Protein AF-A0A914SAU5-F1 (afdb_monomer_lite)

Foldseek 3Di:
DDDDDPDPVVVVVVVVPPCPDDPADQVLCVDPLNVVLDLDNVQGAGPVFAQFQDDDPPDPSNRDHRDGDDQFFPDKAFDDWDDDPFKIKTWIWTDTPPDPDIDIDIDIGGRPADPDDGDPDCVSVVVSLVVVVVPQDVVDDDDDDADSHCAAVVLVSVQVNVQVVCCVPVVDHDSPVSQVVVCVVPPCRNPDDDPPDDDDDDDDDDDDD

InterPro domains:
  IPR000242 Tyrosine-specific protein phosphatase, PTPase domain [PF00102] (34-75)
  IPR000242 Tyrosine-specific protein phosphatase, PTPase domain [PF00102] (77-192)
  IPR000242 Tyrosine-specific protein phosphatase, PTPase domain [PR00700] (63-70)
  IPR000242 Tyrosine-specific protein phosphatase, PTPase domain [PR00700] (173-188)
  IPR000242 Tyrosine-specific protein phosphatase, PTPase domain [PS50055] (11-191)
  IPR000242 Tyrosine-specific protein phosphatase, PTPase domain [SM00194] (10-197)
  IPR000387 Tyrosine-specific protein phosphatases domain [PS50056] (126-191)
  IPR003595 Protein-tyrosine phosphatase, catalytic [SM00404] (104-205)
  IPR029021 Protein-tyrosine phosphatase-like [G3DSA:3.90.190.10] (1-74)
  IPR029021 Protein-tyrosine phosphatase-like [G3DSA:3.90.190.10] (75-198)
  IPR029021 Protein-tyrosine phosphatase-like [SSF52799] (5-193)
  IPR050348 Protein-Tyrosine Phosphatase [PTHR19134] (75-191)

Structure (mmCIF, N/CA/C/O backbone):
data_AF-A0A914SAU5-F1
#
_entry.id   AF-A0A914SAU5-F1
#
loop_
_atom_site.group_PDB
_atom_site.id
_atom_site.type_symbol
_atom_site.label_atom_id
_atom_site.label_alt_id
_atom_site.label_comp_id
_atom_site.label_asym_id
_atom_site.label_entity_id
_atom_site.label_seq_id
_atom_site.pdbx_PDB_ins_code
_atom_site.Cartn_x
_atom_site.Cartn_y
_atom_site.Cartn_z
_atom_site.occupancy
_atom_site.B_iso_or_equiv
_atom_site.auth_seq_id
_atom_site.auth_comp_id
_atom_site.auth_asym_id
_atom_site.auth_atom_id
_atom_site.pdbx_PDB_model_num
ATOM 1 N N . MET A 1 1 ? -12.777 20.997 5.038 1.00 32.19 1 MET A N 1
ATOM 2 C CA . MET A 1 1 ? -11.757 21.770 4.304 1.00 32.19 1 MET A CA 1
ATOM 3 C C . MET A 1 1 ? -11.478 20.995 3.026 1.00 32.19 1 MET A C 1
ATOM 5 O O . MET A 1 1 ? -11.010 19.869 3.119 1.00 32.19 1 MET A O 1
ATOM 9 N N . GLU A 1 2 ? -11.917 21.489 1.868 1.00 30.22 2 GLU A N 1
ATOM 10 C CA . GLU A 1 2 ? -11.616 20.844 0.581 1.00 30.22 2 GLU A CA 1
ATOM 11 C C . GLU A 1 2 ? -10.191 21.218 0.173 1.00 30.22 2 GLU A C 1
ATOM 13 O O . GLU A 1 2 ? -9.915 22.390 -0.076 1.00 30.22 2 GLU A O 1
ATOM 18 N N . VAL A 1 3 ? -9.295 20.236 0.095 1.00 37.09 3 VAL A N 1
ATOM 19 C CA . VAL A 1 3 ? -7.968 20.441 -0.495 1.00 37.09 3 VAL A CA 1
ATOM 20 C C . VAL A 1 3 ? -8.139 20.452 -2.012 1.00 37.09 3 VAL A C 1
ATOM 22 O O . VAL A 1 3 ? -8.330 19.409 -2.637 1.00 37.09 3 VAL A O 1
ATOM 25 N N . LYS A 1 4 ? -8.110 21.643 -2.613 1.00 41.53 4 LYS A N 1
ATOM 26 C CA . LYS A 1 4 ? -8.016 21.825 -4.067 1.00 41.53 4 LYS A CA 1
ATOM 27 C C . LYS A 1 4 ? -6.557 22.105 -4.423 1.00 41.53 4 LYS A C 1
ATOM 29 O O . LYS A 1 4 ? -6.173 23.262 -4.523 1.00 41.53 4 LYS A O 1
ATOM 34 N N . CYS A 1 5 ? -5.748 21.063 -4.626 1.00 42.94 5 CYS A N 1
ATOM 35 C CA . CYS A 1 5 ? -4.422 21.252 -5.224 1.00 42.94 5 CYS A CA 1
ATOM 36 C C . CYS A 1 5 ? -4.571 21.441 -6.737 1.00 42.94 5 CYS A C 1
ATOM 38 O O . CYS A 1 5 ? -4.812 20.490 -7.481 1.00 42.94 5 CYS A O 1
ATOM 40 N N . SER A 1 6 ? -4.440 22.688 -7.185 1.00 48.00 6 SER A N 1
ATOM 41 C CA . SER A 1 6 ? -4.435 23.086 -8.597 1.00 48.00 6 SER A CA 1
ATOM 42 C C . SER A 1 6 ? -3.184 22.625 -9.349 1.00 48.00 6 SER A C 1
ATOM 44 O O . SER A 1 6 ? -3.236 22.461 -10.567 1.00 48.00 6 SER A O 1
ATOM 46 N N . ASN A 1 7 ? -2.061 22.417 -8.652 1.00 43.84 7 ASN A N 1
ATOM 47 C CA . ASN A 1 7 ? -0.803 21.904 -9.200 1.00 43.84 7 ASN A CA 1
ATOM 48 C C . ASN A 1 7 ? 0.162 21.467 -8.067 1.00 43.84 7 ASN A C 1
ATOM 50 O O . ASN A 1 7 ? -0.074 21.714 -6.886 1.00 43.84 7 ASN A O 1
ATOM 54 N N . ILE A 1 8 ? 1.258 20.792 -8.436 1.00 46.03 8 ILE A N 1
ATOM 55 C CA . ILE A 1 8 ? 2.251 20.208 -7.506 1.00 46.03 8 ILE A CA 1
ATOM 56 C C . ILE A 1 8 ? 2.983 21.278 -6.670 1.00 46.03 8 ILE A C 1
ATOM 58 O O . ILE A 1 8 ? 3.390 21.005 -5.543 1.00 46.03 8 ILE A O 1
ATOM 62 N N . PHE A 1 9 ? 3.133 22.494 -7.203 1.00 48.97 9 PHE A N 1
ATOM 63 C CA . PHE A 1 9 ? 3.852 23.587 -6.541 1.00 48.97 9 PHE A CA 1
ATOM 64 C C . PHE A 1 9 ? 3.098 24.124 -5.317 1.00 48.97 9 PHE A C 1
ATOM 66 O O . PHE A 1 9 ? 3.722 24.414 -4.296 1.00 48.97 9 PHE A O 1
ATOM 73 N N . ASP A 1 10 ? 1.769 24.214 -5.406 1.00 54.31 10 ASP A N 1
ATOM 74 C CA . ASP A 1 10 ? 0.917 24.665 -4.299 1.00 54.31 10 ASP A CA 1
ATOM 75 C C . ASP A 1 10 ? 0.931 23.651 -3.140 1.00 54.31 10 ASP A C 1
ATOM 77 O O . ASP A 1 10 ? 1.113 24.025 -1.983 1.00 54.31 10 ASP A O 1
ATOM 81 N N . CYS A 1 11 ? 0.878 22.356 -3.466 1.00 46.66 11 CYS A N 1
ATOM 82 C CA . CYS A 1 11 ? 0.965 21.253 -2.505 1.00 46.66 11 CYS A CA 1
ATOM 83 C C . CYS A 1 11 ? 2.323 21.210 -1.749 1.00 46.66 11 CYS A C 1
ATOM 85 O O . CYS A 1 11 ? 2.352 20.851 -0.573 1.00 46.66 11 CYS A O 1
ATOM 87 N N . SER A 1 12 ? 3.448 21.591 -2.381 1.00 57.53 12 SER A N 1
ATOM 88 C CA . SER A 1 12 ? 4.773 21.642 -1.717 1.00 57.53 12 SER A CA 1
ATOM 89 C C . SER A 1 12 ? 4.850 22.752 -0.672 1.00 57.53 12 SER A C 1
ATOM 91 O O . SER A 1 12 ? 5.332 22.529 0.433 1.00 57.53 12 SER A O 1
ATOM 93 N N . LYS A 1 13 ? 4.331 23.942 -0.999 1.00 62.72 13 LYS A N 1
ATOM 94 C CA . LYS A 1 13 ? 4.305 25.080 -0.069 1.00 62.72 13 LYS A CA 1
ATOM 95 C C . LYS A 1 13 ? 3.390 24.821 1.123 1.00 62.72 13 LYS A C 1
ATOM 97 O O . LYS A 1 13 ? 3.741 25.172 2.243 1.00 62.72 13 LYS A O 1
ATOM 102 N N . GLU A 1 14 ? 2.235 24.199 0.886 1.00 62.12 14 GLU A N 1
ATOM 103 C CA . GLU A 1 14 ? 1.322 23.788 1.954 1.00 62.12 14 GLU A CA 1
ATOM 104 C C . GLU A 1 14 ? 1.992 22.761 2.877 1.00 62.12 14 GLU A C 1
ATOM 106 O O . GLU A 1 14 ? 1.980 22.935 4.092 1.00 62.12 14 GLU A O 1
ATOM 111 N N . TYR A 1 15 ? 2.671 21.757 2.313 1.00 58.78 15 TYR A N 1
ATOM 112 C CA . TYR A 1 15 ? 3.427 20.765 3.082 1.00 58.78 15 TYR A CA 1
ATOM 113 C C . TYR A 1 15 ? 4.563 21.385 3.912 1.00 58.78 15 TYR A C 1
ATOM 115 O O . TYR A 1 15 ? 4.707 21.068 5.090 1.00 58.78 15 TYR A O 1
ATOM 123 N N . GLU A 1 16 ? 5.347 22.293 3.327 1.00 71.94 16 GLU A N 1
ATOM 124 C CA . GLU A 1 16 ? 6.436 23.002 4.017 1.00 71.94 16 GLU A CA 1
ATOM 125 C C . GLU A 1 16 ? 5.932 23.934 5.131 1.00 71.94 16 GLU A C 1
ATOM 127 O O . GLU A 1 16 ? 6.679 24.232 6.061 1.00 71.94 16 GLU A O 1
ATOM 132 N N . SER A 1 17 ? 4.672 24.377 5.060 1.00 72.12 17 SER A N 1
ATOM 133 C CA . SER A 1 17 ? 4.044 25.214 6.088 1.00 72.12 17 SER A CA 1
ATOM 134 C C . SER A 1 17 ? 3.545 24.437 7.310 1.00 72.12 17 SER A C 1
ATOM 136 O O . SER A 1 17 ? 3.178 25.051 8.312 1.00 72.12 17 SER A O 1
ATOM 138 N N . ILE A 1 18 ? 3.527 23.099 7.249 1.00 67.69 18 ILE A N 1
ATOM 139 C CA . ILE A 1 18 ? 3.136 22.259 8.381 1.00 67.69 18 ILE A CA 1
ATOM 140 C C . ILE A 1 18 ? 4.209 22.391 9.463 1.00 67.69 18 ILE A C 1
ATOM 142 O O . ILE A 1 18 ? 5.339 21.929 9.299 1.00 67.69 18 ILE A O 1
ATOM 146 N N . GLU A 1 19 ? 3.849 23.005 10.589 1.00 64.88 19 GLU A N 1
ATOM 147 C CA . GLU A 1 19 ? 4.740 23.118 11.739 1.00 64.88 19 GLU A CA 1
ATOM 148 C C . GLU A 1 19 ? 5.150 21.721 12.227 1.00 64.88 19 GLU A C 1
ATOM 150 O O . GLU A 1 19 ? 4.361 20.970 12.796 1.00 64.88 19 GLU A O 1
ATOM 155 N N . THR A 1 20 ? 6.426 21.374 12.074 1.00 55.00 20 THR A N 1
ATOM 156 C CA . THR A 1 20 ? 7.011 20.129 12.604 1.00 55.00 20 THR A CA 1
ATOM 157 C C . THR A 1 20 ? 7.276 20.203 14.117 1.00 55.00 20 THR A C 1
ATOM 159 O O . THR A 1 20 ? 8.120 19.484 14.646 1.00 55.00 20 THR A O 1
ATOM 162 N N . GLY A 1 21 ? 6.631 21.146 14.807 1.00 47.91 21 GLY A N 1
ATOM 163 C CA . GLY A 1 21 ? 7.180 21.843 15.971 1.00 47.91 21 GLY A CA 1
ATOM 164 C C . GLY A 1 21 ? 6.601 21.480 17.334 1.00 47.91 21 GLY A C 1
ATOM 165 O O . GLY A 1 21 ? 6.755 22.268 18.263 1.00 47.91 21 GLY A O 1
ATOM 166 N N . GLN A 1 22 ? 5.965 20.320 17.504 1.00 53.16 22 GLN A N 1
ATOM 167 C CA . GLN A 1 22 ? 5.700 19.789 18.845 1.00 53.16 22 GLN A CA 1
ATOM 168 C C . GLN A 1 22 ? 6.628 18.602 19.114 1.00 53.16 22 GLN A C 1
ATOM 170 O O . GLN A 1 22 ? 6.482 17.520 18.550 1.00 53.16 22 GLN A O 1
ATOM 175 N N . HIS A 1 23 ? 7.621 18.821 19.981 1.00 68.00 23 HIS A N 1
ATOM 176 C CA . HIS A 1 23 ? 8.454 17.755 20.534 1.00 68.00 23 HIS A CA 1
ATOM 177 C C . HIS A 1 23 ? 7.621 16.948 21.534 1.00 68.00 23 HIS A C 1
ATOM 179 O O . HIS A 1 23 ? 7.622 17.218 22.732 1.00 68.00 23 HIS A O 1
ATOM 185 N N . PHE A 1 24 ? 6.855 15.989 21.028 1.00 81.56 24 PHE A N 1
ATOM 186 C CA . PHE A 1 24 ? 6.126 15.044 21.864 1.00 81.56 24 PHE A CA 1
ATOM 187 C C . PHE A 1 24 ? 7.079 14.030 22.495 1.00 81.56 24 PHE A C 1
ATOM 189 O O . PHE A 1 24 ? 8.118 13.716 21.920 1.00 81.56 24 PHE A O 1
ATOM 196 N N . THR A 1 25 ? 6.721 13.491 23.657 1.00 90.00 25 THR A N 1
ATOM 197 C CA . THR A 1 25 ? 7.475 12.398 24.282 1.00 90.00 25 THR A CA 1
ATOM 198 C C . THR A 1 25 ? 7.205 11.070 23.567 1.00 90.00 25 THR A C 1
ATOM 200 O O . THR A 1 25 ? 6.163 10.879 22.927 1.00 90.00 25 THR A O 1
ATOM 203 N N . TRP A 1 26 ? 8.161 10.150 23.661 1.00 88.19 26 TRP A N 1
ATOM 204 C CA . TRP A 1 26 ? 8.081 8.788 23.121 1.00 88.19 26 TRP A CA 1
ATOM 205 C C . TRP A 1 26 ? 8.750 7.788 24.077 1.00 88.19 26 TRP A C 1
ATOM 207 O O . TRP A 1 26 ? 9.402 6.830 23.656 1.00 88.19 26 TRP A O 1
ATOM 217 N N . ASP A 1 27 ? 8.619 8.023 25.380 1.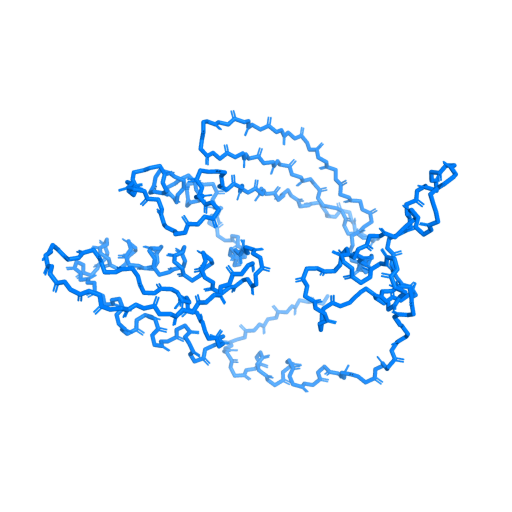00 94.06 27 ASP A N 1
ATOM 218 C CA . ASP A 1 27 ? 9.346 7.306 26.427 1.00 94.06 27 ASP A CA 1
ATOM 219 C C . ASP A 1 27 ? 9.030 5.808 26.403 1.00 94.06 27 ASP A C 1
ATOM 221 O O . ASP A 1 27 ? 9.940 4.982 26.502 1.00 94.06 27 ASP A O 1
ATOM 225 N N . ASN A 1 28 ? 7.765 5.440 26.155 1.00 92.75 28 ASN A N 1
ATOM 226 C CA . ASN A 1 28 ? 7.362 4.035 26.031 1.00 92.75 28 ASN A CA 1
ATOM 227 C C . ASN A 1 28 ? 8.054 3.349 24.847 1.00 92.75 28 ASN A C 1
ATOM 229 O O . ASN A 1 28 ? 8.468 2.194 24.960 1.00 92.75 28 ASN A O 1
ATOM 233 N N . SER A 1 29 ? 8.231 4.065 23.733 1.00 88.06 29 SER A N 1
ATOM 234 C CA . SER A 1 29 ? 8.941 3.557 22.555 1.00 88.06 29 SER A CA 1
ATOM 235 C C . SER A 1 29 ? 10.430 3.325 22.819 1.00 88.06 29 SER A C 1
ATOM 237 O O . SER A 1 29 ? 11.045 2.504 22.139 1.00 88.06 29 SER A O 1
ATOM 239 N N . ASN A 1 30 ? 11.006 4.023 23.800 1.00 93.19 30 ASN A N 1
ATOM 240 C CA . ASN A 1 30 ? 12.425 3.983 24.143 1.00 93.19 30 ASN A CA 1
ATOM 241 C C . ASN A 1 30 ? 12.780 3.025 25.291 1.00 93.19 30 ASN A C 1
ATOM 243 O O . ASN A 1 30 ? 13.966 2.864 25.584 1.00 93.19 30 ASN A O 1
ATOM 247 N N . MET A 1 31 ? 11.804 2.374 25.930 1.00 93.69 31 MET A N 1
ATOM 248 C CA . MET A 1 31 ? 12.078 1.360 26.954 1.00 93.69 31 MET A CA 1
ATOM 249 C C . MET A 1 31 ? 12.854 0.178 26.357 1.00 93.69 31 MET A C 1
ATOM 251 O O . MET A 1 31 ? 12.564 -0.247 25.238 1.00 93.69 31 MET A O 1
ATOM 255 N N . GLU A 1 32 ? 13.814 -0.381 27.103 1.00 93.44 32 GLU A N 1
ATOM 256 C CA . GLU A 1 32 ? 14.660 -1.495 26.631 1.00 93.44 32 GLU A CA 1
ATOM 257 C C . GLU A 1 32 ? 13.830 -2.687 26.124 1.00 93.44 32 GLU A C 1
ATOM 259 O O . GLU A 1 32 ? 14.107 -3.212 25.047 1.00 93.44 32 GLU A O 1
ATOM 264 N N . ASP A 1 33 ? 12.738 -3.027 26.816 1.00 92.69 33 ASP A N 1
ATOM 265 C CA . ASP A 1 33 ? 11.833 -4.119 26.423 1.00 92.69 33 ASP A CA 1
ATOM 266 C C . ASP A 1 33 ? 11.007 -3.811 25.155 1.00 92.69 33 ASP A C 1
ATOM 268 O O . ASP A 1 33 ? 10.479 -4.719 24.508 1.00 92.69 33 ASP A O 1
ATOM 272 N N . ASN A 1 34 ? 10.865 -2.530 24.795 1.00 92.00 34 ASN A N 1
ATOM 273 C CA . ASN A 1 34 ? 10.028 -2.063 23.687 1.00 92.00 34 ASN A CA 1
ATOM 274 C C . ASN A 1 34 ? 10.826 -1.693 22.436 1.00 92.00 34 ASN A C 1
ATOM 276 O O . ASN A 1 34 ? 10.278 -1.767 21.335 1.00 92.00 34 ASN A O 1
ATOM 280 N N . LYS A 1 35 ? 12.121 -1.374 22.559 1.00 91.12 35 LYS A N 1
ATOM 281 C CA . LYS A 1 35 ? 12.999 -1.097 21.410 1.00 91.12 35 LYS A CA 1
ATOM 282 C C . LYS A 1 35 ? 12.935 -2.188 20.329 1.00 91.12 35 LYS A C 1
ATOM 284 O O . LYS A 1 35 ? 12.772 -1.823 19.165 1.00 91.12 35 LYS A O 1
ATOM 289 N N . PRO A 1 36 ? 12.967 -3.501 20.653 1.00 91.44 36 PRO A N 1
ATOM 290 C CA . PRO A 1 36 ? 12.850 -4.557 19.644 1.00 91.44 36 PRO A CA 1
ATOM 291 C C . PRO A 1 36 ? 11.469 -4.624 18.971 1.00 91.44 36 PRO A C 1
ATOM 293 O O . PRO A 1 36 ? 11.338 -5.205 17.897 1.00 91.44 36 PRO A O 1
ATOM 296 N N . LYS A 1 37 ? 10.433 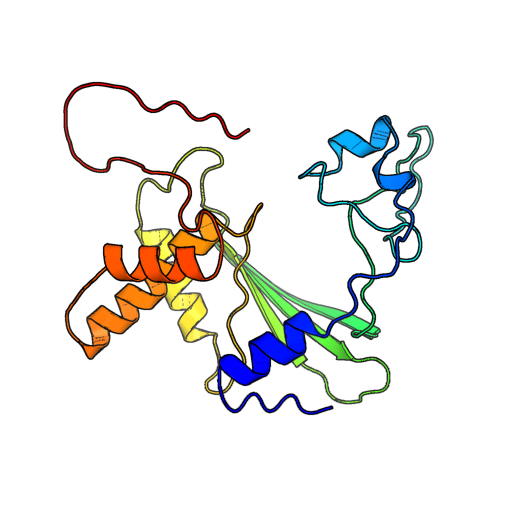-4.037 19.588 1.00 85.12 37 LYS A N 1
ATOM 297 C CA . LYS A 1 37 ? 9.067 -3.962 19.044 1.00 85.12 37 LYS A CA 1
ATOM 298 C C . LYS A 1 37 ? 8.923 -2.828 18.014 1.00 85.12 37 LYS A C 1
ATOM 300 O O . LYS A 1 37 ? 7.916 -2.766 17.309 1.00 85.12 37 LYS A O 1
ATOM 305 N N . ASN A 1 38 ? 9.932 -1.959 17.880 1.00 83.56 38 ASN A N 1
ATOM 306 C CA . ASN A 1 38 ? 10.005 -0.927 16.848 1.00 83.56 38 ASN A CA 1
ATOM 307 C C . ASN A 1 38 ? 10.743 -1.458 15.621 1.00 83.56 38 ASN A C 1
ATOM 309 O O . ASN A 1 38 ? 11.932 -1.757 15.669 1.00 83.56 38 ASN A O 1
ATOM 313 N N . ARG A 1 39 ? 10.051 -1.508 14.481 1.00 79.75 39 ARG A N 1
ATOM 314 C CA . ARG A 1 39 ? 10.646 -1.942 13.208 1.00 79.75 39 ARG A CA 1
ATOM 315 C C . ARG A 1 39 ? 11.787 -1.030 12.737 1.00 79.75 39 ARG A C 1
ATOM 317 O O . ARG A 1 39 ? 12.720 -1.507 12.102 1.00 79.75 39 ARG A O 1
ATOM 324 N N . TYR A 1 40 ? 11.705 0.266 13.038 1.00 76.31 40 TYR A N 1
ATOM 325 C CA . TYR A 1 40 ? 12.760 1.245 12.783 1.00 76.31 40 TYR A CA 1
ATOM 326 C C . TYR A 1 40 ? 12.992 2.059 14.053 1.00 76.31 40 TYR A C 1
ATOM 328 O O . TYR A 1 40 ? 12.045 2.611 14.603 1.00 76.31 40 TYR A O 1
ATOM 336 N N . ALA A 1 41 ? 14.243 2.173 14.501 1.00 80.94 41 ALA A N 1
ATOM 337 C CA . ALA A 1 41 ? 14.575 2.898 15.732 1.00 80.94 41 ALA A CA 1
ATOM 338 C C . ALA A 1 41 ? 14.216 4.395 15.668 1.00 80.94 41 ALA A C 1
ATOM 340 O O . ALA A 1 41 ? 13.933 5.010 16.687 1.00 80.94 41 ALA A O 1
ATOM 341 N N . ASN A 1 42 ? 14.207 4.975 14.466 1.00 79.62 42 ASN A N 1
ATOM 342 C CA . ASN A 1 42 ? 13.833 6.366 14.221 1.00 79.62 42 ASN A CA 1
ATOM 343 C C . ASN A 1 42 ? 12.338 6.559 13.896 1.00 79.62 42 ASN A C 1
ATOM 345 O O . ASN A 1 42 ? 11.944 7.667 13.543 1.00 79.62 42 ASN A O 1
ATOM 349 N N . VAL A 1 43 ? 11.518 5.505 13.972 1.00 75.31 43 VAL A N 1
ATOM 350 C CA . VAL A 1 43 ? 10.059 5.574 13.802 1.00 75.31 43 VAL A CA 1
ATOM 351 C C . VAL A 1 43 ? 9.423 5.064 15.089 1.00 75.31 43 VAL A C 1
ATOM 353 O O . VAL A 1 43 ? 9.347 3.859 15.325 1.00 75.31 43 VAL A O 1
ATOM 356 N N . VAL A 1 44 ? 9.012 5.998 15.938 1.00 87.31 44 VAL A N 1
ATOM 357 C CA . VAL A 1 44 ? 8.523 5.746 17.299 1.00 87.31 44 VAL A CA 1
ATOM 358 C C . VAL A 1 44 ? 7.060 6.145 17.433 1.00 87.31 44 VAL A C 1
ATOM 360 O O . VAL A 1 44 ? 6.581 6.993 16.680 1.00 87.31 44 VAL A O 1
ATOM 363 N N . ALA A 1 45 ? 6.374 5.565 18.417 1.00 77.38 45 ALA A N 1
ATOM 364 C CA . ALA A 1 45 ? 5.038 5.994 18.793 1.00 77.38 45 ALA A CA 1
ATOM 365 C C . ALA A 1 45 ? 5.103 7.092 19.866 1.00 77.38 45 ALA A C 1
ATOM 367 O O . ALA A 1 45 ? 5.770 6.923 20.892 1.00 77.38 45 ALA A O 1
ATOM 368 N N . TYR A 1 46 ? 4.404 8.208 19.645 1.00 85.38 46 TYR A N 1
ATOM 369 C CA . TYR A 1 46 ? 4.303 9.279 20.641 1.00 85.38 46 TYR A CA 1
ATOM 370 C C . TYR A 1 46 ? 3.393 8.882 21.806 1.00 85.38 46 TYR A C 1
ATOM 372 O O . TYR A 1 46 ? 2.323 8.319 21.587 1.00 85.38 46 TYR A O 1
ATOM 380 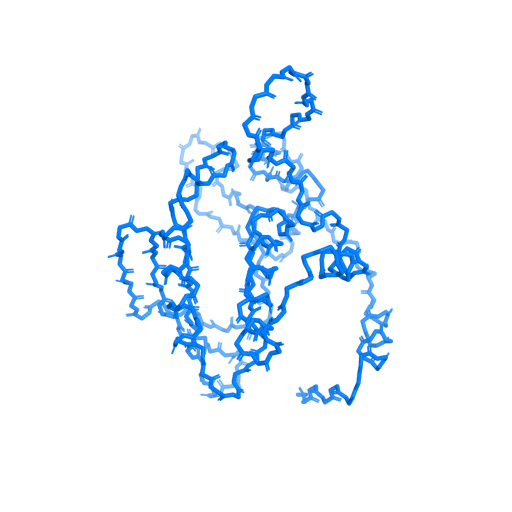N N . ASP A 1 47 ? 3.774 9.210 23.042 1.00 87.50 47 ASP A N 1
ATOM 381 C CA . ASP A 1 47 ? 3.077 8.706 24.235 1.00 87.50 47 ASP A CA 1
ATOM 382 C C . ASP A 1 47 ? 1.631 9.203 24.340 1.00 87.50 47 ASP A C 1
ATOM 384 O O . ASP A 1 47 ? 0.741 8.443 24.708 1.00 87.50 47 ASP A O 1
ATOM 388 N N . HIS A 1 48 ? 1.384 10.465 23.980 1.00 85.06 48 HIS A N 1
ATOM 389 C CA . HIS A 1 48 ? 0.077 11.113 24.139 1.00 85.06 48 HIS A CA 1
ATOM 390 C C . HIS A 1 48 ? -1.038 10.484 23.287 1.00 85.06 48 HIS A C 1
ATOM 392 O O . HIS A 1 48 ? -2.215 10.675 23.580 1.00 85.06 48 HIS A O 1
ATOM 398 N N . SER A 1 49 ? -0.682 9.763 22.223 1.00 79.94 49 SER A N 1
ATOM 399 C CA . SER A 1 49 ? -1.633 9.172 21.280 1.00 79.94 49 SER A CA 1
ATOM 400 C C . SER A 1 49 ? -1.361 7.696 21.006 1.00 79.94 49 SER A C 1
ATOM 402 O O . SER A 1 49 ? -1.992 7.131 20.116 1.00 79.94 49 SER A O 1
ATOM 404 N N . ARG A 1 50 ? -0.438 7.043 21.727 1.00 82.94 50 ARG A N 1
ATOM 405 C CA . ARG A 1 50 ? -0.117 5.634 21.467 1.00 82.94 50 ARG A CA 1
ATOM 406 C C . ARG A 1 50 ? -1.320 4.725 21.723 1.00 82.94 50 ARG A C 1
ATOM 408 O O . ARG A 1 50 ? -2.121 4.960 22.627 1.00 82.94 50 ARG A O 1
ATOM 415 N N . VAL A 1 51 ? -1.413 3.640 20.964 1.00 73.75 51 VAL A N 1
ATOM 416 C CA . VAL A 1 51 ? -2.355 2.557 21.261 1.00 73.75 51 VAL A CA 1
ATOM 417 C C . VAL A 1 51 ? -1.840 1.792 22.484 1.00 73.75 51 VAL A C 1
ATOM 419 O O . VAL A 1 51 ? -0.710 1.306 22.489 1.00 73.75 51 VAL A O 1
ATOM 422 N N . VAL A 1 52 ? -2.666 1.695 23.528 1.00 87.56 52 VAL A N 1
ATOM 423 C CA . VAL A 1 52 ? -2.369 0.942 24.756 1.00 87.56 52 VAL A CA 1
ATOM 424 C C . VAL A 1 52 ? -3.100 -0.397 24.687 1.00 87.56 52 VAL A C 1
ATOM 426 O O . VAL A 1 52 ? -4.328 -0.425 24.594 1.00 87.56 52 VAL A O 1
ATOM 429 N N . LEU A 1 53 ? -2.354 -1.501 24.683 1.00 77.81 53 LEU A N 1
ATOM 430 C CA . LEU A 1 53 ? -2.913 -2.853 24.724 1.00 77.81 53 LEU A CA 1
ATOM 431 C C . LEU A 1 53 ? -3.253 -3.261 26.162 1.00 77.81 53 LEU A C 1
ATOM 433 O O . LEU A 1 53 ? -2.758 -2.680 27.127 1.00 77.81 53 LEU A O 1
ATOM 437 N N . ASN A 1 54 ? -4.061 -4.310 26.310 1.00 86.94 54 ASN A N 1
ATOM 438 C CA . ASN A 1 54 ? -4.246 -4.945 27.612 1.00 86.94 54 ASN A CA 1
ATOM 439 C C . ASN A 1 54 ? -2.924 -5.574 28.072 1.00 86.94 54 ASN A C 1
ATOM 441 O O . ASN A 1 54 ? -2.273 -6.285 27.305 1.00 86.94 54 ASN A O 1
ATOM 445 N N . THR A 1 55 ? -2.555 -5.345 29.329 1.00 92.94 55 THR A N 1
ATOM 446 C CA . THR A 1 55 ? -1.378 -5.966 29.939 1.00 92.94 55 THR A CA 1
ATOM 447 C C . THR A 1 55 ? -1.579 -7.470 30.086 1.00 92.94 55 THR A C 1
ATOM 449 O O . THR A 1 55 ? -2.655 -7.931 30.466 1.00 92.94 55 THR A O 1
ATOM 452 N N . ILE A 1 56 ? -0.525 -8.230 29.815 1.00 90.19 56 ILE A N 1
ATOM 453 C CA . ILE A 1 56 ? -0.458 -9.672 30.042 1.00 90.19 56 ILE A CA 1
ATOM 454 C C . ILE A 1 56 ? 0.265 -9.905 31.369 1.00 90.19 56 ILE A C 1
ATOM 456 O O . ILE A 1 56 ? 1.384 -9.418 31.561 1.00 90.19 56 ILE A O 1
ATOM 460 N N . ASP A 1 57 ? -0.363 -10.660 32.270 1.00 92.25 57 ASP A N 1
ATOM 461 C CA . ASP A 1 57 ? 0.199 -10.971 33.585 1.00 92.25 57 ASP A CA 1
ATOM 462 C C . ASP A 1 57 ? 1.592 -11.605 33.463 1.00 92.25 57 ASP A C 1
ATOM 464 O O . ASP A 1 57 ? 1.814 -12.550 32.705 1.00 92.25 57 ASP A O 1
ATOM 468 N N . GLY A 1 58 ? 2.550 -11.063 34.218 1.00 89.81 58 GLY A N 1
ATOM 469 C CA . GLY A 1 58 ? 3.936 -11.537 34.232 1.00 89.81 58 GLY A CA 1
ATOM 470 C C . GLY A 1 58 ? 4.810 -11.062 33.066 1.00 89.81 58 GLY A C 1
ATOM 471 O O . GLY A 1 58 ? 5.993 -11.394 33.052 1.00 89.81 58 GLY A O 1
ATOM 472 N N . ILE A 1 59 ? 4.284 -10.269 32.122 1.00 87.88 59 ILE A N 1
ATOM 473 C CA . ILE A 1 59 ? 5.058 -9.700 31.008 1.00 87.88 59 ILE A CA 1
ATOM 474 C C . ILE A 1 59 ? 5.101 -8.166 31.138 1.00 87.88 59 ILE A C 1
ATOM 476 O O . ILE A 1 59 ? 4.125 -7.496 30.775 1.00 87.88 59 ILE A O 1
ATOM 480 N N . PRO A 1 60 ? 6.216 -7.587 31.630 1.00 87.19 60 PRO A N 1
ATOM 481 C CA . PRO A 1 60 ? 6.404 -6.139 31.684 1.00 87.19 60 PRO A CA 1
ATOM 482 C C . PRO A 1 60 ? 6.234 -5.487 30.308 1.00 87.19 60 PRO A C 1
ATOM 484 O O . PRO A 1 60 ? 6.631 -6.056 29.288 1.00 87.19 60 PRO A O 1
ATOM 487 N N . ASN A 1 61 ? 5.650 -4.286 30.276 1.00 89.06 61 ASN A N 1
ATOM 488 C CA . ASN A 1 61 ? 5.496 -3.478 29.058 1.00 89.06 61 ASN A CA 1
ATOM 489 C C . ASN A 1 61 ? 4.755 -4.207 27.910 1.00 89.06 61 ASN A C 1
ATOM 491 O O . ASN A 1 61 ? 4.974 -3.944 26.723 1.00 89.06 61 ASN A O 1
ATOM 495 N N . SER A 1 62 ? 3.896 -5.177 28.244 1.00 91.25 62 SER A N 1
ATOM 496 C CA . SER A 1 62 ? 3.051 -5.910 27.287 1.00 91.25 62 SER A CA 1
ATOM 497 C C . SER A 1 62 ? 1.927 -5.055 26.694 1.00 91.25 62 SER A C 1
ATOM 499 O O . SER A 1 62 ? 1.328 -5.441 25.693 1.00 91.25 62 SER A O 1
ATOM 501 N N . ASP A 1 63 ? 1.691 -3.872 27.258 1.00 90.44 63 ASP A N 1
ATOM 502 C CA . ASP A 1 63 ? 0.744 -2.870 26.775 1.00 90.44 63 ASP A CA 1
ATOM 503 C C . ASP A 1 63 ? 1.250 -2.095 25.542 1.00 90.44 63 ASP A C 1
ATOM 505 O O . ASP A 1 63 ? 0.501 -1.316 24.948 1.00 90.44 63 ASP A O 1
ATOM 509 N N . TYR A 1 64 ? 2.520 -2.270 25.162 1.00 92.25 64 TYR A N 1
ATOM 510 C CA . TYR A 1 64 ? 3.146 -1.493 24.099 1.00 92.25 64 TYR A CA 1
ATOM 511 C C . TYR A 1 64 ? 3.021 -2.130 22.711 1.00 92.25 64 TYR A C 1
ATOM 513 O O . TYR A 1 64 ? 3.466 -3.255 22.465 1.00 92.25 64 TYR A O 1
ATOM 521 N N . ILE A 1 65 ? 2.539 -1.321 21.768 1.00 81.94 65 ILE A N 1
ATOM 522 C CA . ILE A 1 65 ? 2.676 -1.507 20.325 1.00 81.94 65 ILE A CA 1
ATOM 523 C C . ILE A 1 65 ? 3.092 -0.171 19.696 1.00 81.94 65 ILE A C 1
ATOM 525 O O . ILE A 1 65 ? 2.621 0.887 20.108 1.00 81.94 65 ILE A O 1
ATOM 529 N N . ASN A 1 66 ? 3.966 -0.208 18.687 1.00 83.00 66 ASN A N 1
ATOM 530 C CA . ASN A 1 66 ? 4.354 0.987 17.935 1.00 83.00 66 ASN A CA 1
ATOM 531 C C . ASN A 1 66 ? 3.218 1.403 16.980 1.00 83.00 66 ASN A C 1
ATOM 533 O O . ASN A 1 66 ? 3.203 1.029 15.805 1.00 83.00 66 ASN A O 1
ATOM 537 N N . ALA A 1 67 ? 2.220 2.094 17.529 1.00 70.12 67 ALA A N 1
ATOM 538 C CA . ALA A 1 67 ? 1.072 2.634 16.813 1.00 70.12 67 ALA A CA 1
ATOM 539 C C . ALA A 1 67 ? 0.493 3.844 17.560 1.00 70.12 67 ALA A C 1
ATOM 541 O O . ALA A 1 67 ? 0.458 3.849 18.790 1.00 70.12 67 ALA A O 1
ATOM 542 N N . ASN A 1 68 ? -0.029 4.824 16.819 1.00 79.69 68 ASN A N 1
ATOM 543 C CA . ASN A 1 68 ? -0.724 5.996 17.352 1.00 79.69 68 ASN A CA 1
ATOM 544 C C . ASN A 1 68 ? -2.154 6.076 16.814 1.00 79.69 68 ASN A C 1
ATOM 546 O O . ASN A 1 68 ? -2.400 5.784 15.642 1.00 79.69 68 ASN A O 1
ATOM 550 N N . TYR A 1 69 ? -3.087 6.520 17.654 1.00 65.88 69 TYR A N 1
ATOM 551 C CA . TYR A 1 69 ? -4.357 7.066 17.203 1.00 65.88 69 TYR A CA 1
ATOM 552 C C . TYR A 1 69 ? -4.089 8.368 16.449 1.00 65.88 69 TYR A C 1
ATOM 554 O O . TYR A 1 69 ? -3.334 9.222 16.908 1.00 65.88 69 TYR A O 1
ATOM 562 N N . ILE A 1 70 ? -4.715 8.510 15.287 1.00 66.81 70 ILE A N 1
ATOM 563 C CA . ILE A 1 70 ? -4.705 9.743 14.508 1.00 66.81 70 ILE A CA 1
ATOM 564 C C . ILE A 1 70 ? -6.128 10.279 14.513 1.00 66.81 70 ILE A C 1
ATOM 566 O O . ILE A 1 70 ? -7.067 9.561 14.153 1.00 66.81 70 ILE A O 1
ATOM 570 N N . ASP A 1 71 ? -6.282 11.536 14.919 1.00 60.53 71 ASP A N 1
ATOM 571 C CA . ASP A 1 71 ? -7.560 12.226 14.830 1.00 60.53 71 ASP A CA 1
ATOM 572 C C . ASP A 1 71 ? -8.012 12.284 13.365 1.00 60.53 71 ASP A C 1
ATOM 574 O O . ASP A 1 71 ? -7.268 12.689 12.473 1.00 60.53 71 ASP A O 1
ATOM 578 N N . GLY A 1 72 ? -9.241 11.838 13.107 1.00 63.19 72 GLY A N 1
ATOM 579 C CA . GLY A 1 72 ? -9.832 11.862 11.768 1.00 63.19 72 GLY A CA 1
ATOM 580 C C . GLY A 1 72 ? -10.814 10.728 11.499 1.00 63.19 72 GLY A C 1
ATOM 581 O O . GLY A 1 72 ? -11.735 10.895 10.714 1.00 63.19 72 GLY A O 1
ATOM 582 N N . TYR A 1 73 ? -10.721 9.585 12.177 1.00 61.03 73 TYR A N 1
ATOM 583 C CA . TYR A 1 73 ? -11.711 8.517 12.005 1.00 61.03 73 TYR A CA 1
ATOM 584 C C . TYR A 1 73 ? -12.245 8.058 13.356 1.00 61.03 73 TYR A C 1
ATOM 586 O O . TYR A 1 73 ? -11.503 7.573 14.199 1.00 61.03 73 TYR A O 1
ATOM 594 N N . GLU A 1 74 ? -13.549 8.233 13.562 1.00 69.06 74 GLU A N 1
ATOM 595 C CA . GLU A 1 74 ? -14.259 7.797 14.769 1.00 69.06 74 GLU A CA 1
ATOM 596 C C . GLU A 1 74 ? -14.411 6.281 14.801 1.00 69.06 74 GLU A C 1
ATOM 598 O O . GLU A 1 74 ? -14.371 5.668 15.866 1.00 69.06 74 GLU A O 1
ATOM 603 N N . LYS A 1 75 ? -14.575 5.662 13.627 1.00 78.19 75 LYS A N 1
ATOM 604 C CA . LYS A 1 75 ? -14.787 4.223 13.533 1.00 78.19 75 LYS A CA 1
ATOM 605 C C . LYS A 1 75 ? -14.213 3.647 12.248 1.00 78.19 75 LYS A C 1
ATOM 607 O O . LYS A 1 75 ? -14.521 4.112 11.151 1.00 78.19 75 LYS A O 1
ATOM 612 N N . VAL A 1 76 ? -13.436 2.578 12.401 1.00 85.56 76 VAL A N 1
ATOM 613 C CA . VAL A 1 76 ? -13.011 1.690 11.315 1.00 85.56 76 VAL A CA 1
ATOM 614 C C . VAL A 1 76 ? -13.680 0.342 11.538 1.00 85.56 76 VAL A C 1
ATOM 616 O O . VAL A 1 76 ? -13.474 -0.291 12.569 1.00 85.56 76 VAL A O 1
ATOM 619 N N . THR A 1 77 ? -14.512 -0.093 10.595 1.00 91.12 77 THR A N 1
ATOM 620 C CA . THR A 1 77 ? -15.233 -1.372 10.686 1.00 91.12 77 THR A CA 1
ATOM 621 C C . THR A 1 77 ? -14.776 -2.295 9.570 1.00 91.12 77 THR A C 1
ATOM 623 O O . THR A 1 77 ? -14.915 -1.947 8.402 1.00 91.12 77 THR A O 1
ATOM 626 N N . LEU A 1 78 ? -14.256 -3.475 9.903 1.00 92.38 78 LEU A N 1
ATOM 627 C CA . LEU A 1 78 ? -13.999 -4.520 8.913 1.00 92.38 78 LEU A CA 1
ATOM 628 C C . LEU A 1 78 ? -15.341 -5.104 8.451 1.00 92.38 78 LEU A C 1
ATOM 630 O O . LEU A 1 78 ? -16.086 -5.643 9.264 1.00 92.38 78 LEU A O 1
ATOM 634 N N . LEU A 1 79 ? -15.654 -4.963 7.164 1.00 95.25 79 LEU A N 1
ATOM 635 C CA . LEU A 1 79 ? -16.892 -5.463 6.565 1.00 95.25 79 LEU A CA 1
ATOM 636 C C . LEU A 1 79 ? -16.727 -6.874 5.997 1.00 95.25 79 LEU A C 1
ATOM 638 O O . LEU A 1 79 ? -17.618 -7.700 6.151 1.00 95.25 79 LEU A O 1
ATOM 642 N N . ASP A 1 80 ? -15.610 -7.128 5.313 1.00 96.31 80 ASP A N 1
ATOM 643 C CA . ASP A 1 80 ? -15.369 -8.383 4.598 1.00 96.31 80 ASP A CA 1
ATOM 644 C C . ASP A 1 80 ? -13.870 -8.688 4.484 1.00 96.31 80 ASP A C 1
ATOM 646 O O . ASP A 1 80 ? -13.040 -7.772 4.436 1.00 96.31 80 ASP A O 1
ATOM 650 N N . THR A 1 81 ? -13.532 -9.977 4.424 1.00 97.31 81 THR A N 1
ATOM 651 C CA . THR A 1 81 ? -12.180 -10.484 4.166 1.00 97.31 81 THR A CA 1
ATOM 652 C C . THR A 1 81 ? -12.234 -11.633 3.165 1.00 97.31 81 THR A C 1
ATOM 654 O O . THR A 1 81 ? -12.820 -12.676 3.433 1.00 97.31 81 THR A O 1
ATOM 657 N N . LEU A 1 82 ? -11.549 -11.460 2.035 1.00 97.12 82 LEU A N 1
ATOM 658 C CA . LEU A 1 82 ? -11.367 -12.482 1.012 1.00 97.12 82 LEU A CA 1
ATOM 659 C C . LEU A 1 82 ? -9.901 -12.921 0.975 1.00 97.12 82 LEU A C 1
ATOM 661 O O . LEU A 1 82 ? -9.029 -12.161 0.543 1.00 97.12 82 LEU A O 1
ATOM 665 N N . GLU A 1 83 ? -9.638 -14.155 1.392 1.00 96.81 83 GLU A N 1
ATOM 666 C CA . GLU A 1 83 ? -8.316 -14.779 1.325 1.00 96.81 83 GLU A CA 1
ATOM 667 C C . GLU A 1 83 ? -8.150 -15.565 0.021 1.00 96.81 83 GLU A C 1
ATOM 669 O O . GLU A 1 83 ? -8.989 -16.384 -0.349 1.00 96.81 83 GLU A O 1
ATOM 674 N N . LEU A 1 84 ? -7.062 -15.298 -0.700 1.00 95.12 84 LEU A N 1
ATOM 675 C CA . LEU A 1 84 ? -6.685 -15.995 -1.929 1.00 95.12 84 LEU A CA 1
ATOM 676 C C . LEU A 1 84 ? -5.248 -16.503 -1.796 1.00 95.12 84 LEU A C 1
ATOM 678 O O . LEU A 1 84 ? -4.508 -16.097 -0.904 1.00 95.12 84 LEU A O 1
ATOM 682 N N . ALA A 1 85 ? -4.821 -17.351 -2.733 1.00 94.81 85 ALA A N 1
ATOM 683 C CA . ALA A 1 85 ? -3.520 -18.020 -2.667 1.00 94.81 85 ALA A CA 1
ATOM 684 C C . ALA A 1 85 ? -2.308 -17.072 -2.541 1.00 94.81 85 ALA A C 1
ATOM 686 O O . ALA A 1 85 ? -1.298 -17.442 -1.949 1.00 94.81 85 ALA A O 1
ATOM 687 N N . HIS A 1 86 ? -2.378 -15.868 -3.120 1.00 94.19 86 HIS A N 1
ATOM 688 C CA . HIS A 1 86 ? -1.229 -14.952 -3.203 1.00 94.19 86 HIS A CA 1
ATOM 689 C C . HIS A 1 86 ? -1.489 -13.557 -2.631 1.00 94.19 86 HIS A C 1
ATOM 691 O O . HIS A 1 86 ? -0.575 -12.728 -2.601 1.00 94.19 86 HIS A O 1
ATOM 697 N N . TYR A 1 87 ? -2.724 -13.266 -2.222 1.00 96.50 87 TYR A N 1
ATOM 698 C CA . TYR A 1 87 ? -3.086 -11.991 -1.618 1.00 96.50 87 TYR A CA 1
ATOM 699 C C . TYR A 1 87 ? -4.409 -12.080 -0.853 1.00 96.50 87 TYR A C 1
ATOM 701 O O . TYR A 1 87 ? -5.267 -12.902 -1.161 1.00 96.50 87 TYR A O 1
ATOM 709 N N . THR A 1 88 ? -4.598 -11.172 0.097 1.00 95.31 88 THR A N 1
ATOM 710 C CA . THR A 1 88 ? -5.838 -11.010 0.864 1.00 95.31 88 THR A CA 1
ATOM 711 C C . THR A 1 88 ? -6.457 -9.655 0.546 1.00 95.31 88 THR A C 1
ATOM 713 O O . THR A 1 88 ? -5.748 -8.650 0.461 1.00 95.31 88 THR A O 1
ATOM 716 N N . ILE A 1 89 ? -7.777 -9.605 0.384 1.00 97.38 89 ILE A N 1
ATOM 717 C CA . ILE A 1 89 ? -8.539 -8.361 0.244 1.00 97.38 89 ILE A CA 1
ATOM 718 C C . ILE A 1 89 ? -9.355 -8.152 1.514 1.00 97.38 89 ILE A C 1
ATOM 720 O O . ILE A 1 89 ? -10.066 -9.055 1.938 1.00 97.38 89 ILE A O 1
ATOM 724 N N . ARG A 1 90 ? -9.286 -6.959 2.099 1.00 96.88 90 ARG A N 1
ATOM 725 C CA . ARG A 1 90 ? -10.130 -6.545 3.223 1.00 96.88 90 ARG A CA 1
ATOM 726 C C . ARG A 1 90 ? -10.932 -5.321 2.827 1.00 96.88 90 ARG A C 1
ATOM 728 O O . ARG A 1 90 ? -10.354 -4.356 2.329 1.00 96.88 90 ARG A O 1
ATOM 735 N N . THR A 1 91 ? -12.235 -5.350 3.059 1.00 95.62 91 THR A N 1
ATOM 736 C CA . THR A 1 91 ? -13.106 -4.187 2.866 1.00 95.62 91 THR A CA 1
ATOM 737 C C . THR A 1 91 ? -13.399 -3.585 4.227 1.00 95.62 91 THR A C 1
ATOM 739 O O . THR A 1 91 ? -13.904 -4.270 5.110 1.00 95.62 91 THR A O 1
ATOM 742 N N . MET A 1 92 ? -13.064 -2.315 4.410 1.00 93.81 92 MET A N 1
ATOM 743 C CA . MET A 1 92 ? -13.233 -1.590 5.664 1.00 93.81 92 MET A CA 1
ATOM 744 C C . MET A 1 92 ? -14.108 -0.368 5.429 1.00 93.81 92 MET A C 1
ATOM 746 O O . MET A 1 92 ? -13.939 0.316 4.427 1.00 93.81 92 MET A O 1
ATOM 750 N N . ARG A 1 93 ? -14.999 -0.060 6.364 1.00 92.44 93 ARG A N 1
ATOM 751 C CA . ARG A 1 93 ? -15.762 1.185 6.388 1.00 92.44 93 ARG A CA 1
ATOM 752 C C . ARG A 1 93 ? -15.129 2.159 7.361 1.00 92.44 93 ARG A C 1
ATOM 754 O O . ARG A 1 93 ? -14.986 1.840 8.541 1.00 92.44 93 ARG A O 1
ATOM 761 N N . LEU A 1 94 ? -14.785 3.332 6.857 1.00 89.06 94 LEU A N 1
ATOM 762 C CA . LEU A 1 94 ? -14.294 4.465 7.623 1.00 89.06 94 LEU A CA 1
ATOM 763 C C . LEU A 1 94 ? -15.441 5.443 7.869 1.00 89.06 94 LEU A C 1
ATOM 765 O O . LEU A 1 94 ? -16.167 5.796 6.938 1.00 89.06 94 LEU A O 1
ATOM 769 N N . GLN A 1 95 ? -15.576 5.901 9.108 1.00 85.50 95 GLN A N 1
ATOM 770 C CA . GLN A 1 95 ? -16.478 6.980 9.498 1.00 85.50 95 GLN A CA 1
ATOM 771 C C . GLN A 1 95 ? -15.663 8.075 10.183 1.00 85.50 95 GLN A C 1
ATOM 773 O O . GLN A 1 95 ? -14.988 7.813 11.181 1.00 85.50 95 GLN A O 1
ATOM 778 N N . HIS A 1 96 ? -15.690 9.287 9.626 1.00 79.88 96 HIS A N 1
ATOM 779 C CA . HIS A 1 96 ? -15.005 10.438 10.213 1.00 79.88 96 HIS A CA 1
ATOM 780 C C . HIS A 1 96 ? -15.813 10.986 11.390 1.00 79.88 96 HIS A C 1
ATOM 782 O O . HIS A 1 96 ? -17.039 11.068 11.326 1.00 79.88 96 HIS A O 1
ATOM 788 N N . ARG A 1 97 ? -15.122 11.404 12.454 1.00 73.00 97 ARG A N 1
ATOM 789 C CA . ARG A 1 97 ? -15.768 11.935 13.660 1.00 73.00 97 ARG A CA 1
ATOM 790 C C . ARG A 1 97 ? -16.604 13.168 13.338 1.00 73.00 97 ARG A C 1
ATOM 792 O O . ARG A 1 97 ? -16.101 14.112 12.731 1.00 73.00 97 ARG A O 1
ATOM 799 N N . GLY A 1 98 ? -17.879 13.150 13.718 1.00 74.50 98 GLY A N 1
ATOM 800 C CA . GLY A 1 98 ? -18.803 14.261 13.457 1.00 74.50 98 GLY A CA 1
ATOM 801 C C . GLY A 1 98 ? -19.212 14.439 11.987 1.00 74.50 98 GLY A C 1
ATOM 802 O O . GLY A 1 98 ? -19.859 15.432 11.667 1.00 74.50 98 GLY A O 1
ATOM 803 N N . ASN A 1 99 ? -18.865 13.498 11.101 1.00 76.94 99 ASN A N 1
ATOM 804 C CA . ASN A 1 99 ? -19.350 13.459 9.723 1.00 76.94 99 ASN A CA 1
ATOM 805 C C . ASN A 1 99 ? -20.264 12.236 9.530 1.00 76.94 99 ASN A C 1
ATOM 807 O O . ASN A 1 99 ? -19.976 11.139 10.010 1.00 76.94 99 ASN A O 1
ATOM 811 N N . THR A 1 100 ? -21.379 12.423 8.826 1.00 82.50 100 THR A N 1
ATOM 812 C CA . THR A 1 100 ? -22.288 11.333 8.441 1.00 82.50 100 THR A CA 1
ATOM 813 C C . THR A 1 100 ? -21.803 10.581 7.203 1.00 82.50 100 THR A C 1
ATOM 815 O O . THR A 1 100 ? -22.274 9.475 6.937 1.00 82.50 100 THR A O 1
ATOM 818 N N . GLU A 1 101 ? -20.856 11.150 6.454 1.00 84.94 101 GLU A N 1
ATOM 819 C CA . GLU A 1 101 ? -20.234 10.498 5.309 1.00 84.94 101 GLU A CA 1
ATOM 820 C C . GLU A 1 101 ? -19.398 9.296 5.765 1.00 84.94 101 GLU A C 1
ATOM 822 O O . GLU A 1 101 ? -18.515 9.392 6.624 1.00 84.94 101 GLU A O 1
ATOM 827 N N . VAL A 1 102 ? -19.668 8.153 5.144 1.00 88.50 102 VAL A N 1
ATOM 828 C CA . VAL A 1 102 ? -18.897 6.924 5.311 1.00 88.50 102 VAL A CA 1
ATOM 829 C C . VAL A 1 102 ? -18.155 6.617 4.022 1.00 88.50 102 VAL A C 1
ATOM 831 O O . VAL A 1 102 ? -18.671 6.839 2.926 1.00 88.50 102 VAL A O 1
ATOM 834 N N . ARG A 1 103 ? -16.943 6.082 4.147 1.00 87.88 103 ARG A N 1
ATOM 835 C CA . ARG A 1 103 ? -16.123 5.678 3.003 1.00 87.88 103 ARG A CA 1
ATOM 836 C C . ARG A 1 103 ? -15.709 4.230 3.135 1.00 87.88 103 ARG A C 1
ATOM 838 O O . ARG A 1 103 ? -15.134 3.839 4.146 1.00 87.88 103 ARG A O 1
ATOM 845 N N . ASP A 1 104 ? -15.952 3.457 2.088 1.00 91.25 104 ASP A N 1
ATOM 846 C CA . ASP A 1 104 ? -15.479 2.081 2.018 1.00 91.25 104 ASP A CA 1
ATOM 847 C C . ASP A 1 104 ? -14.089 2.054 1.365 1.00 91.25 104 ASP A C 1
ATOM 849 O O . ASP A 1 104 ? -13.888 2.516 0.242 1.00 91.25 104 ASP A O 1
ATOM 853 N N . VAL A 1 105 ? -13.117 1.506 2.088 1.00 90.94 105 VAL A N 1
ATOM 854 C CA . VAL A 1 105 ? -11.723 1.346 1.677 1.00 90.94 105 VAL A CA 1
ATOM 855 C C . VAL A 1 105 ? -11.422 -0.132 1.491 1.00 90.94 105 VAL A C 1
ATOM 857 O O . VAL A 1 105 ? -11.724 -0.964 2.345 1.00 90.94 105 VAL A O 1
ATOM 860 N N . ARG A 1 106 ? -10.774 -0.468 0.374 1.00 94.12 106 ARG A N 1
ATOM 861 C CA . ARG A 1 106 ? -10.264 -1.816 0.116 1.00 94.12 106 ARG A CA 1
ATOM 862 C C . ARG A 1 106 ? -8.763 -1.859 0.363 1.00 94.12 106 ARG A C 1
ATOM 864 O O . ARG A 1 106 ? -8.004 -1.196 -0.335 1.00 94.12 106 ARG A O 1
ATOM 871 N N . HIS A 1 107 ? -8.342 -2.675 1.320 1.00 95.31 107 HIS A N 1
ATOM 872 C CA . HIS A 1 107 ? -6.941 -2.975 1.578 1.00 95.31 107 HIS A CA 1
ATOM 873 C C . HIS A 1 107 ? -6.569 -4.303 0.917 1.00 95.31 107 HIS A C 1
ATOM 875 O O . HIS A 1 107 ? -7.163 -5.341 1.206 1.00 95.31 107 HIS A O 1
ATOM 881 N N . LEU A 1 108 ? -5.600 -4.259 0.004 1.00 97.12 108 LEU A N 1
ATOM 882 C CA . LEU A 1 108 ? -5.115 -5.414 -0.742 1.00 97.12 108 LEU A CA 1
ATOM 883 C C . LEU A 1 108 ? -3.687 -5.735 -0.301 1.00 97.12 108 LEU A C 1
ATOM 885 O O . LEU A 1 108 ? -2.756 -4.994 -0.601 1.00 97.12 108 LEU A O 1
ATOM 889 N N . GLN A 1 109 ? -3.517 -6.860 0.387 1.00 96.38 109 GLN A N 1
ATOM 890 C CA . GLN A 1 109 ? -2.233 -7.310 0.913 1.00 96.38 109 GLN A CA 1
ATOM 891 C C . GLN A 1 109 ? -1.690 -8.447 0.049 1.00 96.38 109 GLN A C 1
ATOM 893 O O . GLN A 1 109 ? -2.230 -9.548 0.082 1.00 96.38 109 GLN A O 1
ATOM 898 N N . TYR A 1 110 ? -0.609 -8.208 -0.693 1.00 96.62 110 TYR A N 1
ATOM 899 C CA . TYR A 1 110 ? 0.108 -9.272 -1.397 1.00 96.62 110 TYR A CA 1
ATOM 900 C C . TYR A 1 110 ? 0.938 -10.102 -0.408 1.00 96.62 110 TYR A C 1
ATOM 902 O O . TYR A 1 110 ? 1.794 -9.557 0.291 1.00 96.62 110 TYR A O 1
ATOM 910 N N . THR A 1 111 ? 0.678 -11.408 -0.336 1.00 94.31 111 THR A N 1
ATOM 911 C CA . THR A 1 111 ? 1.243 -12.320 0.677 1.00 94.31 111 THR A CA 1
ATOM 912 C C . THR A 1 111 ? 2.326 -13.244 0.125 1.00 94.31 111 THR A C 1
ATOM 914 O O . THR A 1 111 ? 3.086 -13.814 0.895 1.00 94.31 111 THR A O 1
ATOM 917 N N . ALA A 1 112 ? 2.454 -13.353 -1.199 1.00 93.31 112 ALA A N 1
ATOM 918 C CA . ALA A 1 112 ? 3.421 -14.238 -1.852 1.00 93.31 112 ALA A CA 1
ATOM 919 C C . ALA A 1 112 ? 4.771 -13.563 -2.183 1.00 93.31 112 ALA A C 1
ATOM 921 O O . ALA A 1 112 ? 5.488 -14.015 -3.075 1.00 93.31 112 ALA A O 1
ATOM 922 N N . TRP A 1 113 ? 5.119 -12.449 -1.525 1.00 91.50 113 TRP A N 1
ATOM 923 C CA . TRP A 1 113 ? 6.461 -11.867 -1.660 1.00 91.50 113 TRP A CA 1
ATOM 924 C C . TRP A 1 113 ? 7.399 -12.531 -0.648 1.00 91.50 113 TRP A C 1
ATOM 926 O O . TRP A 1 113 ? 7.108 -12.441 0.544 1.00 91.50 113 TRP A O 1
ATOM 936 N N . PRO A 1 114 ? 8.521 -13.139 -1.076 1.00 87.56 114 PRO A N 1
ATOM 937 C CA . PRO A 1 114 ? 9.417 -13.843 -0.162 1.00 87.56 114 PRO A CA 1
ATOM 938 C C . PRO A 1 114 ? 10.083 -12.896 0.844 1.00 87.56 114 PRO A C 1
ATOM 940 O O . PRO A 1 114 ? 10.332 -11.723 0.551 1.00 87.56 114 PRO A O 1
ATOM 943 N N . ASP A 1 115 ? 10.424 -13.405 2.025 1.00 73.44 115 ASP A N 1
ATOM 944 C CA . ASP A 1 115 ? 11.131 -12.619 3.046 1.00 73.44 115 ASP A CA 1
ATOM 945 C C . ASP A 1 115 ? 12.491 -12.128 2.538 1.00 73.44 115 ASP A C 1
ATOM 947 O O . ASP A 1 115 ? 12.860 -10.972 2.750 1.00 73.44 115 ASP A O 1
ATOM 951 N N . HIS A 1 116 ? 13.176 -12.963 1.752 1.00 73.06 116 HIS A N 1
ATOM 952 C CA . HIS A 1 116 ? 14.425 -12.619 1.086 1.00 73.06 116 HIS A CA 1
ATOM 953 C C . HIS A 1 116 ? 14.262 -12.599 -0.436 1.00 73.06 116 HIS A C 1
ATOM 955 O O . HIS A 1 116 ? 13.792 -13.554 -1.048 1.00 73.06 116 HIS A O 1
ATOM 961 N N . GLY A 1 117 ? 14.711 -11.507 -1.055 1.00 82.06 117 GLY A N 1
ATOM 962 C CA . GLY A 1 117 ? 14.775 -11.367 -2.506 1.00 82.06 117 GLY A CA 1
ATOM 963 C C . GLY A 1 117 ? 13.477 -10.914 -3.177 1.00 82.06 117 GLY A C 1
ATOM 964 O O . GLY A 1 117 ? 12.755 -10.038 -2.684 1.00 82.06 117 GLY A O 1
ATOM 965 N N . VAL A 1 118 ? 13.232 -11.461 -4.366 1.00 87.06 118 VAL A N 1
ATOM 966 C CA . VAL A 1 118 ? 12.096 -11.137 -5.240 1.00 87.06 118 VAL A CA 1
ATOM 967 C C . VAL A 1 118 ? 11.361 -12.423 -5.628 1.00 87.06 118 VAL A C 1
ATOM 969 O O . VAL A 1 118 ? 11.981 -13.483 -5.600 1.00 87.06 118 VAL A O 1
ATOM 972 N N . PRO A 1 119 ? 10.065 -12.364 -5.984 1.00 88.81 119 PRO A N 1
ATOM 973 C CA . PRO A 1 119 ? 9.341 -13.542 -6.459 1.00 88.81 119 PRO A CA 1
ATOM 974 C C . PRO A 1 119 ? 10.024 -14.198 -7.670 1.00 88.81 119 PRO A C 1
ATOM 976 O O . PRO A 1 119 ? 10.409 -13.495 -8.606 1.00 88.81 119 PRO A O 1
ATOM 979 N N . ASP A 1 120 ? 10.102 -15.532 -7.688 1.00 86.56 120 ASP A N 1
ATOM 980 C CA . ASP A 1 120 ? 10.710 -16.300 -8.793 1.00 86.56 120 ASP A CA 1
ATOM 981 C C . ASP A 1 120 ? 9.970 -16.114 -10.125 1.00 86.56 120 ASP A C 1
ATOM 983 O O . ASP A 1 120 ? 10.558 -16.149 -11.208 1.00 86.56 120 ASP A O 1
ATOM 987 N N . HIS A 1 121 ? 8.656 -15.897 -10.042 1.00 91.25 121 HIS A N 1
ATOM 988 C CA . HIS A 1 121 ? 7.791 -15.678 -11.188 1.00 91.25 121 HIS A CA 1
ATOM 989 C C . HIS A 1 121 ? 6.949 -14.412 -10.996 1.00 91.25 121 HIS A C 1
ATOM 991 O O . HIS A 1 121 ? 6.357 -14.223 -9.932 1.00 91.25 121 HIS A O 1
ATOM 997 N N . PRO A 1 122 ? 6.820 -13.559 -12.030 1.00 92.25 122 PRO A N 1
ATOM 998 C CA . PRO A 1 122 ? 6.054 -12.320 -11.926 1.00 92.25 122 PRO A CA 1
ATOM 999 C C . PRO A 1 122 ? 4.538 -12.554 -11.955 1.00 92.25 122 PRO A C 1
ATOM 1001 O O . PRO A 1 122 ? 3.781 -11.671 -11.563 1.00 92.25 122 PRO A O 1
ATOM 1004 N N . THR A 1 123 ? 4.072 -13.722 -12.414 1.00 94.31 123 THR A N 1
ATOM 1005 C CA . THR A 1 123 ? 2.651 -13.998 -12.684 1.00 94.31 123 THR A CA 1
ATOM 1006 C C . THR A 1 123 ? 1.729 -13.716 -11.493 1.00 94.31 123 THR A C 1
ATOM 1008 O O . THR A 1 123 ? 0.769 -12.965 -11.683 1.00 94.31 123 THR A O 1
ATOM 1011 N N . PRO A 1 124 ? 1.999 -14.211 -10.265 1.00 94.38 124 PRO A N 1
ATOM 1012 C CA . PRO A 1 124 ? 1.143 -13.916 -9.113 1.00 94.38 124 PRO A CA 1
ATOM 1013 C C . PRO A 1 124 ? 1.045 -12.417 -8.815 1.00 94.38 124 PRO A C 1
ATOM 1015 O O . PRO A 1 124 ? -0.032 -11.901 -8.513 1.00 94.38 124 PRO A O 1
ATOM 1018 N N . PHE A 1 125 ? 2.160 -11.699 -8.963 1.00 95.12 125 PHE A N 1
ATOM 1019 C CA . PHE A 1 125 ? 2.219 -10.263 -8.719 1.00 95.12 125 PHE A CA 1
ATOM 1020 C C . PHE A 1 125 ? 1.510 -9.452 -9.815 1.00 95.12 125 PHE A C 1
ATOM 1022 O O . PHE A 1 125 ? 0.797 -8.495 -9.518 1.00 95.12 125 PHE A O 1
ATOM 1029 N N . LEU A 1 126 ? 1.618 -9.863 -11.082 1.00 94.50 126 LEU A N 1
ATOM 1030 C CA . LEU A 1 126 ? 0.880 -9.246 -12.190 1.00 94.50 126 LEU A CA 1
ATOM 1031 C C . LEU A 1 126 ? -0.634 -9.470 -12.065 1.00 94.50 126 LEU A C 1
ATOM 1033 O O . LEU A 1 126 ? -1.419 -8.560 -12.339 1.00 94.50 126 LEU A O 1
ATOM 1037 N N . MET A 1 127 ? -1.064 -10.652 -11.610 1.00 94.50 127 MET A N 1
ATOM 1038 C CA . MET A 1 127 ? -2.476 -10.917 -11.306 1.00 94.50 127 MET A CA 1
ATOM 1039 C C . MET A 1 127 ? -2.984 -10.027 -10.167 1.00 94.50 127 MET A C 1
ATOM 1041 O O . MET A 1 127 ? -4.081 -9.473 -10.264 1.00 94.50 127 MET A O 1
ATOM 1045 N N . PHE A 1 128 ? -2.172 -9.844 -9.124 1.00 96.12 128 PHE A N 1
ATOM 1046 C CA . PHE A 1 128 ? -2.460 -8.920 -8.031 1.00 96.12 128 PHE A CA 1
ATOM 1047 C C . PHE A 1 128 ? -2.611 -7.472 -8.526 1.00 96.12 128 PHE A C 1
ATOM 1049 O O . PHE A 1 128 ? -3.634 -6.845 -8.255 1.00 96.12 128 PHE A O 1
ATOM 1056 N N . LEU A 1 129 ? -1.665 -6.963 -9.324 1.00 94.25 129 LEU A N 1
ATOM 1057 C CA . LEU A 1 129 ? -1.737 -5.627 -9.933 1.00 94.25 129 LEU A CA 1
ATOM 1058 C C . LEU A 1 129 ? -3.006 -5.441 -10.770 1.00 94.25 129 LEU A C 1
ATOM 1060 O O . LEU A 1 129 ? -3.736 -4.463 -10.601 1.00 94.25 129 LEU A O 1
ATOM 1064 N N . LYS A 1 130 ? -3.333 -6.420 -11.622 1.00 93.94 130 LYS A N 1
ATOM 1065 C CA . LYS A 1 130 ? -4.574 -6.403 -12.408 1.00 93.94 130 LYS A CA 1
ATOM 1066 C C . LYS A 1 130 ? -5.805 -6.307 -11.504 1.00 93.94 130 LYS A C 1
ATOM 1068 O O . LYS A 1 130 ? -6.740 -5.566 -11.818 1.00 93.94 130 LYS A O 1
ATOM 1073 N N . ARG A 1 131 ? -5.817 -7.026 -10.375 1.00 95.19 131 ARG A N 1
ATOM 1074 C CA . ARG A 1 131 ? -6.908 -6.964 -9.395 1.00 95.19 131 ARG A CA 1
ATOM 1075 C C . ARG A 1 131 ? -6.997 -5.593 -8.726 1.00 95.19 131 ARG A C 1
ATOM 1077 O O . ARG A 1 131 ? -8.106 -5.075 -8.635 1.00 95.19 131 ARG A O 1
ATOM 1084 N N . VAL A 1 132 ? -5.870 -4.993 -8.331 1.00 94.06 132 VAL A N 1
ATOM 1085 C CA . VAL A 1 132 ? -5.822 -3.628 -7.774 1.00 94.06 132 VAL A CA 1
ATOM 1086 C C . VAL A 1 132 ? -6.449 -2.631 -8.748 1.00 94.06 132 VAL A C 1
ATOM 1088 O O . VAL A 1 132 ? -7.376 -1.921 -8.370 1.00 94.06 132 VAL A O 1
ATOM 1091 N N . LYS A 1 133 ? -6.030 -2.635 -10.020 1.00 90.81 133 LYS A N 1
ATOM 1092 C CA . LYS A 1 133 ? -6.565 -1.707 -11.031 1.00 90.81 133 LYS A CA 1
ATOM 1093 C C . LYS A 1 133 ? -8.048 -1.931 -11.319 1.00 90.81 133 LYS A C 1
ATOM 1095 O O . LYS A 1 133 ? -8.779 -0.968 -11.492 1.00 90.81 133 LYS A O 1
ATOM 1100 N N . THR A 1 134 ? -8.507 -3.184 -11.317 1.00 91.94 134 THR A N 1
ATOM 1101 C CA . THR A 1 134 ? -9.931 -3.514 -11.525 1.00 91.94 134 THR A CA 1
ATOM 1102 C C . THR A 1 134 ? -10.812 -3.032 -10.369 1.00 91.94 134 THR A C 1
ATOM 1104 O O . THR A 1 134 ? -11.976 -2.704 -10.571 1.00 91.94 134 THR A O 1
ATOM 1107 N N . LEU A 1 135 ? -10.277 -3.016 -9.145 1.00 91.19 135 LEU A N 1
ATOM 1108 C CA . LEU A 1 135 ? -11.008 -2.594 -7.951 1.00 91.19 135 LEU A CA 1
ATOM 1109 C C . LEU A 1 135 ? -10.843 -1.106 -7.632 1.00 91.19 135 LEU A C 1
ATOM 1111 O O . LEU A 1 135 ? -11.555 -0.607 -6.760 1.00 91.19 135 LEU A O 1
ATOM 1115 N N . ASN A 1 136 ? -9.933 -0.391 -8.287 1.00 87.25 136 ASN A N 1
ATOM 1116 C CA . ASN A 1 136 ? -9.811 1.047 -8.101 1.00 87.25 136 ASN A CA 1
ATOM 1117 C C . ASN A 1 136 ? -10.914 1.761 -8.892 1.00 87.25 136 ASN A C 1
ATOM 1119 O O . ASN A 1 136 ? -10.995 1.613 -10.111 1.00 87.25 136 ASN A O 1
ATOM 1123 N N . GLN A 1 137 ? -11.791 2.498 -8.209 1.00 83.25 137 GLN A N 1
ATOM 1124 C CA . GLN A 1 137 ? -12.910 3.158 -8.882 1.00 83.25 137 GLN A CA 1
ATOM 1125 C C . GLN A 1 137 ? -12.437 4.389 -9.671 1.00 83.25 137 GLN A C 1
ATOM 1127 O O . GLN A 1 137 ? -11.571 5.122 -9.188 1.00 83.25 137 GLN A O 1
ATOM 1132 N N . PRO A 1 138 ? -13.010 4.663 -10.859 1.00 80.50 138 PRO A N 1
ATOM 1133 C CA . PRO A 1 138 ? -12.783 5.925 -11.555 1.00 80.50 138 PRO A CA 1
ATOM 1134 C C . PRO A 1 138 ? -13.177 7.106 -10.660 1.00 80.50 138 PRO A C 1
ATOM 1136 O O . PRO A 1 138 ? -14.275 7.121 -10.111 1.00 80.50 138 PRO A O 1
ATOM 1139 N N . GLY A 1 139 ? -12.280 8.079 -10.490 1.00 77.62 139 GLY A N 1
ATOM 1140 C CA . GLY A 1 139 ? -12.498 9.230 -9.605 1.00 77.62 139 GLY A CA 1
ATOM 1141 C C . GLY A 1 139 ? -12.150 8.992 -8.131 1.00 77.62 139 GLY A C 1
ATOM 1142 O O . GLY A 1 139 ? -12.272 9.918 -7.331 1.00 77.62 139 GLY A O 1
ATOM 1143 N N . ALA A 1 140 ? -11.682 7.795 -7.758 1.00 76.06 140 ALA A N 1
ATOM 1144 C CA . ALA A 1 140 ? -11.049 7.595 -6.459 1.00 76.06 140 ALA A CA 1
ATOM 1145 C C . ALA A 1 140 ? -9.754 8.422 -6.355 1.00 76.06 140 ALA A C 1
ATOM 1147 O O . ALA A 1 140 ? -9.098 8.713 -7.358 1.00 76.06 140 ALA A O 1
ATOM 1148 N N . GLY A 1 141 ? -9.385 8.781 -5.123 1.00 75.25 141 GLY A N 1
ATOM 1149 C CA . GLY A 1 141 ? -8.106 9.429 -4.834 1.00 75.25 141 GLY A CA 1
ATOM 1150 C C . GLY A 1 141 ? -6.890 8.546 -5.168 1.00 75.25 141 GLY A C 1
ATOM 1151 O O . GLY A 1 141 ? -7.035 7.426 -5.668 1.00 75.25 141 GLY A O 1
ATOM 1152 N N . PRO A 1 142 ? -5.668 9.028 -4.886 1.00 75.00 142 PRO A N 1
ATOM 1153 C CA . PRO A 1 142 ? -4.449 8.278 -5.173 1.00 75.00 142 PRO A CA 1
ATOM 1154 C C . PRO A 1 142 ? -4.423 6.929 -4.440 1.00 75.00 142 PRO A C 1
ATOM 1156 O O . PRO A 1 142 ? -4.827 6.821 -3.280 1.00 75.00 142 PRO A O 1
ATOM 1159 N N . ILE A 1 143 ? -3.904 5.895 -5.110 1.00 83.38 143 ILE A N 1
ATOM 1160 C CA . ILE A 1 143 ? -3.680 4.585 -4.488 1.00 83.38 143 ILE A CA 1
ATOM 1161 C C . ILE A 1 143 ? -2.565 4.718 -3.450 1.00 83.38 143 ILE A C 1
ATOM 1163 O O . ILE A 1 143 ? -1.445 5.115 -3.771 1.00 83.38 143 ILE A O 1
ATOM 1167 N N . ILE A 1 144 ? -2.854 4.304 -2.219 1.00 82.81 144 ILE A N 1
ATOM 1168 C CA . ILE A 1 144 ? -1.855 4.193 -1.157 1.00 82.81 144 ILE A CA 1
ATOM 1169 C C . ILE A 1 144 ? -1.199 2.810 -1.251 1.00 82.81 144 ILE A C 1
ATOM 1171 O O . ILE A 1 144 ? -1.864 1.784 -1.118 1.00 82.81 144 ILE A O 1
ATOM 1175 N N . SER A 1 145 ? 0.116 2.780 -1.471 1.00 81.56 145 SER A N 1
ATOM 1176 C CA . SER A 1 145 ? 0.935 1.563 -1.489 1.00 81.56 145 SER A CA 1
ATOM 1177 C C . SER A 1 145 ? 2.003 1.653 -0.405 1.00 81.56 145 SER A C 1
ATOM 1179 O O . SER A 1 145 ? 2.723 2.647 -0.313 1.00 81.56 145 SER A O 1
ATOM 1181 N N . HIS A 1 146 ? 2.136 0.609 0.412 1.00 83.19 146 HIS A N 1
ATOM 1182 C CA . HIS A 1 146 ? 3.152 0.538 1.459 1.00 83.19 146 HIS A CA 1
ATOM 1183 C C . HIS A 1 146 ? 3.759 -0.866 1.559 1.00 83.19 146 HIS A C 1
ATOM 1185 O O . HIS A 1 146 ? 3.220 -1.851 1.055 1.00 83.19 146 HIS A O 1
ATOM 1191 N N . CYS A 1 147 ? 4.918 -0.950 2.207 1.00 81.56 147 CYS A N 1
ATOM 1192 C CA . CYS A 1 147 ? 5.532 -2.211 2.607 1.00 81.56 147 CYS A CA 1
ATOM 1193 C C . CYS A 1 147 ? 6.054 -2.071 4.043 1.00 81.56 147 CYS A C 1
ATOM 1195 O O . CYS A 1 147 ? 5.298 -1.657 4.914 1.00 81.56 147 CYS A O 1
ATOM 1197 N N . SER A 1 148 ? 7.328 -2.386 4.280 1.00 78.69 148 SER A N 1
ATOM 1198 C CA . SER A 1 148 ? 8.025 -2.118 5.541 1.00 78.69 148 SER A CA 1
ATOM 1199 C C . SER A 1 148 ? 8.484 -0.650 5.602 1.00 78.69 148 SER A C 1
ATOM 1201 O O . SER A 1 148 ? 7.888 0.148 6.311 1.00 78.69 148 SER A O 1
ATOM 1203 N N . ALA A 1 149 ? 9.474 -0.257 4.787 1.00 67.81 149 ALA A N 1
ATOM 1204 C CA . ALA A 1 149 ? 9.976 1.130 4.697 1.00 67.81 149 ALA A CA 1
ATOM 1205 C C . ALA A 1 149 ? 9.256 1.985 3.633 1.00 67.81 149 ALA A C 1
ATOM 1207 O O . ALA A 1 149 ? 9.525 3.179 3.476 1.00 67.81 149 ALA A O 1
ATOM 1208 N N . GLY A 1 150 ? 8.383 1.370 2.829 1.00 69.25 150 GLY A N 1
ATOM 1209 C CA . GLY A 1 150 ? 7.698 2.057 1.733 1.00 69.25 150 GLY A CA 1
ATOM 1210 C C . GLY A 1 150 ? 8.628 2.503 0.596 1.00 69.25 150 GLY A C 1
ATOM 1211 O O . GLY A 1 150 ? 8.379 3.542 -0.003 1.00 69.25 150 GLY A O 1
ATOM 1212 N N . ILE A 1 151 ? 9.722 1.772 0.332 1.00 73.38 151 ILE A N 1
ATOM 1213 C CA . ILE A 1 151 ? 10.710 2.120 -0.718 1.00 73.38 151 ILE A CA 1
ATOM 1214 C C . ILE A 1 151 ? 11.003 0.970 -1.696 1.00 73.38 151 ILE A C 1
ATOM 1216 O O . ILE A 1 151 ? 11.026 1.174 -2.908 1.00 73.38 151 ILE A O 1
ATOM 1220 N N . GLY A 1 152 ? 11.168 -0.264 -1.201 1.00 81.94 152 GLY A N 1
ATOM 1221 C CA . GLY A 1 152 ? 11.529 -1.434 -2.014 1.00 81.94 152 GLY A CA 1
ATOM 1222 C C . GLY A 1 152 ? 10.354 -2.004 -2.813 1.00 81.94 152 GLY A C 1
ATOM 1223 O O . GLY A 1 152 ? 10.165 -1.667 -3.980 1.00 81.94 152 GLY A O 1
ATOM 1224 N N . ARG A 1 153 ? 9.542 -2.860 -2.171 1.00 89.25 153 ARG A N 1
ATOM 1225 C CA . ARG A 1 153 ? 8.347 -3.486 -2.782 1.00 89.25 153 ARG A CA 1
ATOM 1226 C C . ARG A 1 153 ? 7.337 -2.442 -3.279 1.00 89.25 153 ARG A C 1
ATOM 1228 O O . ARG A 1 153 ? 6.763 -2.609 -4.349 1.00 89.25 153 ARG A O 1
ATOM 1235 N N . THR A 1 154 ? 7.195 -1.335 -2.545 1.00 82.62 154 THR A N 1
ATOM 1236 C CA . THR A 1 154 ? 6.395 -0.169 -2.954 1.00 82.62 154 THR A CA 1
ATOM 1237 C C . THR A 1 154 ? 6.891 0.422 -4.271 1.00 82.62 154 THR A C 1
ATOM 1239 O O . THR A 1 154 ? 6.091 0.630 -5.176 1.00 82.62 154 THR A O 1
ATOM 1242 N N . GLY A 1 155 ? 8.203 0.634 -4.426 1.00 79.88 155 GLY A N 1
ATOM 1243 C CA . GLY A 1 155 ? 8.766 1.134 -5.679 1.00 79.88 155 GLY A CA 1
ATOM 1244 C C . GLY A 1 155 ? 8.560 0.165 -6.840 1.00 79.88 155 GLY A C 1
ATOM 1245 O O . GLY A 1 155 ? 8.147 0.588 -7.912 1.00 79.88 155 GLY A O 1
ATOM 1246 N N . ALA A 1 156 ? 8.769 -1.137 -6.617 1.00 89.94 156 ALA A N 1
ATOM 1247 C CA . ALA A 1 156 ? 8.526 -2.154 -7.641 1.00 89.94 156 ALA A CA 1
ATOM 1248 C C . ALA A 1 156 ? 7.058 -2.171 -8.102 1.00 89.94 156 ALA A C 1
ATOM 1250 O O . ALA A 1 156 ? 6.796 -2.207 -9.301 1.00 89.94 156 ALA A O 1
ATOM 1251 N N . PHE A 1 157 ? 6.110 -2.084 -7.164 1.00 91.31 157 PHE A N 1
ATOM 1252 C CA . PHE A 1 157 ? 4.685 -1.956 -7.467 1.00 91.31 157 PHE A CA 1
ATOM 1253 C C . PHE A 1 157 ? 4.400 -0.745 -8.368 1.00 91.31 157 PHE A C 1
ATOM 1255 O O . PHE A 1 157 ? 3.795 -0.912 -9.423 1.00 91.31 157 PHE A O 1
ATOM 1262 N N . ILE A 1 158 ? 4.874 0.447 -7.981 1.00 84.94 158 ILE A N 1
ATOM 1263 C CA . ILE A 1 158 ? 4.594 1.696 -8.707 1.00 84.94 158 ILE A CA 1
ATOM 1264 C C . ILE A 1 158 ? 5.209 1.661 -10.110 1.00 84.94 158 ILE A C 1
ATOM 1266 O O . ILE A 1 158 ? 4.529 1.972 -11.081 1.00 84.94 158 ILE A O 1
ATOM 1270 N N . VAL A 1 159 ? 6.469 1.231 -10.242 1.00 86.50 159 VAL A N 1
ATOM 1271 C CA . VAL A 1 159 ? 7.144 1.161 -11.549 1.00 86.50 159 VAL A CA 1
ATOM 1272 C C . VAL A 1 159 ? 6.420 0.207 -12.490 1.00 86.50 159 VAL A C 1
ATOM 1274 O O . VAL A 1 159 ? 6.175 0.562 -13.638 1.00 86.50 159 VAL A O 1
ATOM 1277 N N . ILE A 1 160 ? 6.069 -0.997 -12.028 1.00 92.56 160 ILE A N 1
ATOM 1278 C CA . ILE A 1 160 ? 5.390 -1.976 -12.885 1.00 92.56 160 ILE A CA 1
ATOM 1279 C C . ILE A 1 160 ? 4.018 -1.440 -13.306 1.00 92.56 160 ILE A C 1
ATOM 1281 O O . ILE A 1 160 ? 3.671 -1.551 -14.478 1.00 92.56 160 ILE A O 1
ATOM 1285 N N . ASP A 1 161 ? 3.269 -0.817 -12.396 1.00 91.44 161 ASP A N 1
ATOM 1286 C CA . ASP A 1 161 ? 1.976 -0.205 -12.714 1.00 91.44 161 ASP A CA 1
ATOM 1287 C C . ASP A 1 161 ? 2.102 0.899 -13.780 1.00 91.44 161 ASP A C 1
ATOM 1289 O O . ASP A 1 161 ? 1.444 0.828 -14.821 1.00 91.44 161 ASP A O 1
ATOM 1293 N N . CYS A 1 162 ? 3.022 1.852 -13.588 1.00 87.31 162 CYS A N 1
ATOM 1294 C CA . CYS A 1 162 ? 3.286 2.918 -14.555 1.00 87.31 162 CYS A CA 1
ATOM 1295 C C . CYS A 1 162 ? 3.723 2.368 -15.920 1.00 87.31 162 CYS A C 1
ATOM 1297 O O . CYS A 1 162 ? 3.293 2.863 -16.960 1.00 87.31 162 CYS A O 1
ATOM 1299 N N . MET A 1 163 ? 4.576 1.340 -15.941 1.00 90.19 163 MET A N 1
ATOM 1300 C CA . MET A 1 163 ? 5.062 0.754 -17.192 1.00 90.19 163 MET A CA 1
ATOM 1301 C C . MET A 1 163 ? 3.991 -0.058 -17.916 1.00 90.19 163 MET A C 1
ATOM 1303 O O . MET A 1 163 ? 3.974 -0.057 -19.143 1.00 90.19 163 MET A O 1
ATOM 1307 N N . LEU A 1 164 ? 3.075 -0.716 -17.200 1.00 89.19 164 LEU A N 1
ATOM 1308 C CA . LEU A 1 164 ? 1.937 -1.400 -17.820 1.00 89.19 164 LEU A CA 1
ATOM 1309 C C . LEU A 1 164 ? 0.961 -0.407 -18.464 1.00 89.19 164 LEU A C 1
ATOM 1311 O O . LEU A 1 164 ? 0.442 -0.681 -19.547 1.00 89.19 164 LEU A O 1
ATOM 1315 N N . GLU A 1 165 ? 0.728 0.749 -17.837 1.00 87.38 165 GLU A N 1
ATOM 1316 C CA . GLU A 1 165 ? -0.065 1.822 -18.446 1.00 87.38 165 GLU A CA 1
ATOM 1317 C C . GLU A 1 165 ? 0.638 2.429 -19.657 1.00 87.38 165 GLU A C 1
ATOM 1319 O O . GLU A 1 165 ? 0.032 2.543 -20.723 1.00 87.38 165 GLU A O 1
ATOM 1324 N N . ARG A 1 166 ? 1.930 2.744 -19.536 1.00 86.50 166 ARG A N 1
ATOM 1325 C CA . ARG A 1 166 ? 2.715 3.289 -20.646 1.00 86.50 166 ARG A CA 1
ATOM 1326 C C . ARG A 1 166 ? 2.770 2.330 -21.831 1.00 86.50 166 ARG A C 1
ATOM 1328 O O . ARG A 1 166 ? 2.547 2.742 -22.964 1.00 86.50 166 ARG A O 1
ATOM 1335 N N . LEU A 1 167 ? 2.966 1.039 -21.576 1.00 89.88 167 LEU A N 1
ATOM 1336 C CA . LEU A 1 167 ? 2.940 0.019 -22.620 1.00 89.88 167 LEU A CA 1
ATOM 1337 C C . LEU A 1 167 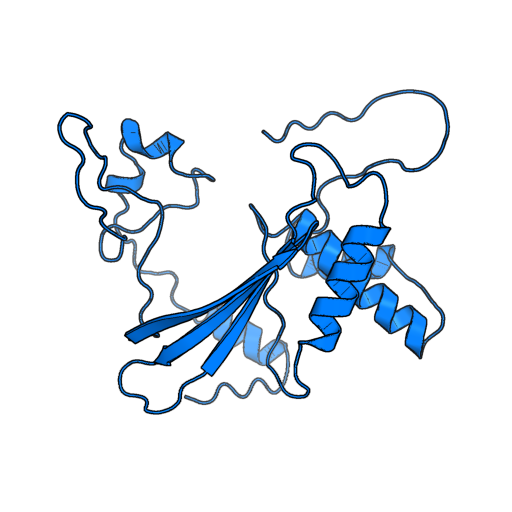? 1.569 -0.044 -23.313 1.00 89.88 167 LEU A C 1
ATOM 1339 O O . LEU A 1 167 ? 1.513 -0.221 -24.525 1.00 89.88 167 LEU A O 1
ATOM 1343 N N . ARG A 1 168 ? 0.465 0.141 -22.575 1.00 88.44 168 ARG A N 1
ATOM 1344 C CA . ARG A 1 168 ? -0.893 0.144 -23.143 1.00 88.44 168 ARG A CA 1
ATOM 1345 C C . ARG A 1 168 ? -1.147 1.332 -24.078 1.00 88.44 168 ARG A C 1
ATOM 1347 O O . ARG A 1 168 ? -1.831 1.140 -25.079 1.00 88.44 168 ARG A O 1
ATOM 1354 N N . TYR A 1 169 ? -0.661 2.528 -23.746 1.00 89.38 169 TYR A N 1
ATOM 1355 C CA . TYR A 1 169 ? -0.991 3.754 -24.491 1.00 89.38 169 TYR A CA 1
ATOM 1356 C C . TYR A 1 169 ? 0.087 4.188 -25.486 1.00 89.38 169 TYR A C 1
ATOM 1358 O O . TYR A 1 169 ? -0.238 4.683 -26.560 1.00 89.38 169 TYR A O 1
ATOM 1366 N N . GLU A 1 170 ? 1.358 3.995 -25.147 1.00 91.25 170 GLU A N 1
ATOM 1367 C CA . GLU A 1 170 ? 2.501 4.465 -25.937 1.00 91.25 170 GLU A CA 1
ATOM 1368 C C . GLU A 1 170 ? 3.265 3.321 -26.610 1.00 91.25 170 GLU A C 1
ATOM 1370 O O . GLU A 1 170 ? 4.146 3.580 -27.425 1.00 91.25 170 GLU A O 1
ATOM 1375 N N . ASN A 1 171 ? 2.973 2.061 -26.263 1.00 91.44 171 ASN A N 1
ATOM 1376 C CA . ASN A 1 171 ? 3.713 0.883 -26.726 1.00 91.44 171 ASN A CA 1
ATOM 1377 C C . ASN A 1 171 ? 5.237 0.978 -26.476 1.00 91.44 171 ASN A C 1
ATOM 1379 O O . ASN A 1 171 ? 6.044 0.418 -27.217 1.00 91.44 171 ASN A O 1
ATOM 1383 N N . THR A 1 172 ? 5.636 1.702 -25.424 1.00 90.06 172 THR A N 1
ATOM 1384 C CA . THR A 1 172 ? 7.030 1.878 -24.999 1.00 90.06 172 THR A CA 1
ATOM 1385 C C . THR A 1 172 ? 7.177 1.652 -23.497 1.00 90.06 172 THR A C 1
ATOM 1387 O O . THR A 1 172 ? 6.206 1.676 -22.739 1.00 90.06 172 THR A O 1
ATOM 1390 N N . VAL A 1 173 ? 8.413 1.405 -23.064 1.00 89.50 173 VAL A N 1
ATOM 1391 C CA . VAL A 1 173 ? 8.771 1.186 -21.662 1.00 89.50 173 VAL A CA 1
ATOM 1392 C C . VAL A 1 173 ? 10.034 1.986 -21.360 1.00 89.50 173 VAL A C 1
ATOM 1394 O O . VAL A 1 173 ? 10.998 1.932 -22.118 1.00 89.50 173 VAL A O 1
ATOM 1397 N N . ASP A 1 174 ? 10.038 2.690 -20.231 1.00 86.75 174 ASP A N 1
ATOM 1398 C CA . ASP A 1 174 ? 11.188 3.443 -19.725 1.00 86.75 174 ASP A CA 1
ATOM 1399 C C . ASP A 1 174 ? 11.304 3.265 -18.207 1.00 86.75 174 ASP A C 1
ATOM 1401 O O . ASP A 1 174 ? 10.894 4.103 -17.398 1.00 86.75 174 ASP A O 1
ATOM 1405 N N . ILE A 1 175 ? 11.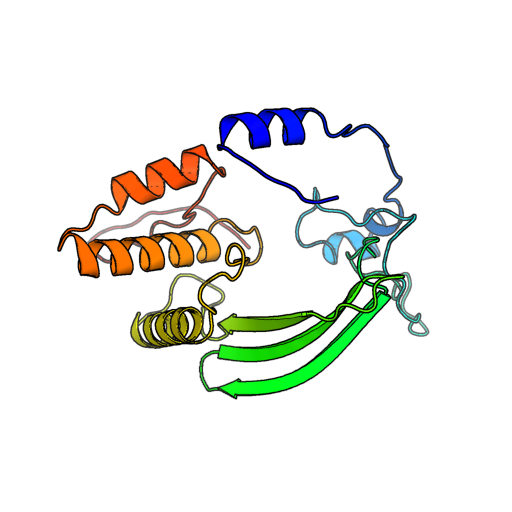839 2.110 -17.816 1.00 87.56 175 ILE A N 1
ATOM 1406 C CA . ILE A 1 175 ? 12.028 1.764 -16.404 1.00 87.56 175 ILE A CA 1
ATOM 1407 C C . ILE A 1 175 ? 13.029 2.728 -15.758 1.00 87.56 175 ILE A C 1
ATOM 1409 O O . ILE A 1 175 ? 12.835 3.142 -14.617 1.00 87.56 175 ILE A O 1
ATOM 1413 N N . TYR A 1 176 ? 14.091 3.093 -16.481 1.00 84.88 176 TYR A N 1
ATOM 1414 C CA . TYR A 1 176 ? 15.152 3.948 -15.959 1.00 84.88 176 TYR A CA 1
ATOM 1415 C C . TYR A 1 176 ? 14.637 5.354 -15.640 1.00 84.88 176 TYR A C 1
ATOM 1417 O O . TYR A 1 176 ? 14.827 5.832 -14.518 1.00 84.88 176 TYR A O 1
ATOM 1425 N N . GLY A 1 177 ? 13.945 5.992 -16.586 1.00 79.38 177 GLY A N 1
ATOM 1426 C CA . GLY A 1 177 ? 13.339 7.304 -16.385 1.00 79.38 177 GLY A CA 1
ATOM 1427 C C . GLY A 1 177 ? 12.292 7.280 -15.274 1.00 79.38 177 GLY A C 1
ATOM 1428 O O . GLY A 1 177 ? 12.306 8.147 -14.401 1.00 79.38 177 GLY A O 1
ATOM 1429 N N . CYS A 1 178 ? 11.460 6.234 -15.220 1.00 79.31 178 CYS A N 1
ATOM 1430 C CA . CYS A 1 178 ? 10.465 6.065 -14.160 1.00 79.31 178 CYS A CA 1
ATOM 1431 C C . CYS A 1 178 ? 11.106 5.952 -12.766 1.00 79.31 178 CYS A C 1
ATOM 1433 O O . CYS A 1 178 ? 10.737 6.693 -11.857 1.00 79.31 178 CYS A O 1
ATOM 1435 N N . VAL A 1 179 ? 12.111 5.087 -12.585 1.00 78.06 179 VAL A N 1
ATOM 1436 C CA . VAL A 1 179 ? 12.815 4.945 -11.296 1.00 78.06 179 VAL A CA 1
ATOM 1437 C C . VAL A 1 179 ? 13.529 6.239 -10.908 1.00 78.06 179 VAL A C 1
ATOM 1439 O O . VAL A 1 179 ? 13.511 6.617 -9.737 1.00 78.06 179 VAL A O 1
ATOM 1442 N N . THR A 1 180 ? 14.128 6.936 -11.876 1.00 76.62 180 THR A N 1
ATOM 1443 C CA . THR A 1 180 ? 14.791 8.226 -11.645 1.00 76.62 180 THR A CA 1
ATOM 1444 C C . THR A 1 180 ? 13.795 9.269 -11.134 1.00 76.62 180 THR A C 1
ATOM 1446 O O . THR A 1 180 ? 14.054 9.906 -10.113 1.00 76.62 180 THR A O 1
ATOM 1449 N N . ALA A 1 181 ? 12.621 9.373 -11.763 1.00 69.50 181 ALA A N 1
ATOM 1450 C CA . ALA A 1 181 ? 11.548 10.263 -11.326 1.00 69.50 181 ALA A CA 1
ATOM 1451 C C . ALA A 1 181 ? 10.976 9.882 -9.947 1.00 69.50 181 ALA A C 1
ATOM 1453 O O . ALA A 1 181 ? 10.680 10.755 -9.137 1.00 69.50 181 ALA A O 1
ATOM 1454 N N . LEU A 1 182 ? 10.854 8.589 -9.626 1.00 66.25 182 LEU A N 1
ATOM 1455 C CA . LEU A 1 182 ? 10.424 8.168 -8.285 1.00 66.25 182 LEU A CA 1
ATOM 1456 C C . LEU A 1 182 ? 11.453 8.535 -7.214 1.00 66.25 182 LEU A C 1
ATOM 1458 O O . LEU A 1 182 ? 11.082 8.961 -6.122 1.00 66.25 182 LEU A O 1
ATOM 1462 N N . ARG A 1 183 ? 12.748 8.399 -7.521 1.00 73.69 183 ARG A N 1
ATOM 1463 C CA . ARG A 1 183 ? 13.829 8.733 -6.585 1.00 73.69 183 ARG A CA 1
ATOM 1464 C C . ARG A 1 183 ? 13.967 10.229 -6.322 1.00 73.69 183 ARG A C 1
ATOM 1466 O O . ARG A 1 183 ? 14.468 10.577 -5.258 1.00 73.69 183 ARG A O 1
ATOM 1473 N N . SER A 1 184 ? 13.498 11.096 -7.223 1.00 63.41 184 SER A N 1
ATOM 1474 C CA . SER A 1 184 ? 13.421 12.537 -6.949 1.00 63.41 184 SER A CA 1
ATOM 1475 C C . SER A 1 184 ? 12.260 12.912 -6.021 1.00 63.41 184 SER A C 1
ATOM 1477 O O . SER A 1 184 ? 12.272 14.003 -5.465 1.00 63.41 184 SER A O 1
ATOM 1479 N N . GLN A 1 185 ? 11.265 12.034 -5.847 1.00 55.97 185 GLN A N 1
ATOM 1480 C CA . GLN A 1 185 ? 10.111 12.260 -4.963 1.00 55.97 185 GLN A CA 1
ATOM 1481 C C . GLN A 1 185 ? 10.268 11.571 -3.602 1.00 55.97 185 GLN A C 1
ATOM 1483 O O . GLN A 1 185 ? 9.827 12.091 -2.581 1.00 55.97 185 GLN A O 1
ATOM 1488 N N . ARG A 1 186 ? 10.895 10.389 -3.566 1.00 57.50 186 ARG A N 1
ATOM 1489 C CA . ARG A 1 186 ? 11.175 9.644 -2.335 1.00 57.50 186 ARG A CA 1
ATOM 1490 C C . ARG A 1 186 ? 12.520 8.936 -2.456 1.00 57.50 186 ARG A C 1
ATOM 1492 O O . ARG A 1 186 ? 12.746 8.158 -3.382 1.00 57.50 186 ARG A O 1
ATOM 1499 N N . SER A 1 187 ? 13.416 9.177 -1.505 1.00 58.78 187 SER A N 1
ATOM 1500 C CA . SER A 1 187 ? 14.748 8.569 -1.508 1.00 58.78 187 SER A CA 1
ATOM 1501 C C . SER A 1 187 ? 14.677 7.037 -1.537 1.00 58.78 187 SER A C 1
ATOM 1503 O O . SER A 1 187 ? 13.816 6.425 -0.905 1.00 58.78 187 SER A O 1
ATOM 1505 N N . TYR A 1 188 ? 15.617 6.413 -2.255 1.00 65.94 188 TYR A N 1
ATOM 1506 C CA . TYR A 1 188 ? 15.822 4.954 -2.303 1.00 65.94 188 TYR A CA 1
ATOM 1507 C C . TYR A 1 188 ? 14.675 4.110 -2.888 1.00 65.94 188 TYR A C 1
ATOM 1509 O O . TYR A 1 188 ? 14.666 2.889 -2.716 1.00 65.94 188 TYR A O 1
ATOM 1517 N N . MET A 1 189 ? 13.737 4.720 -3.622 1.00 62.47 189 MET A N 1
ATOM 1518 C CA . MET A 1 189 ? 12.710 3.976 -4.361 1.00 62.47 189 MET A CA 1
ATOM 1519 C C . MET A 1 189 ? 13.345 2.917 -5.271 1.00 62.47 189 MET A C 1
ATOM 1521 O O . MET A 1 189 ? 14.284 3.210 -6.017 1.00 62.47 189 MET A O 1
ATOM 1525 N N . VAL A 1 190 ? 12.832 1.684 -5.177 1.00 71.69 190 VAL A N 1
ATOM 1526 C CA . VAL A 1 190 ? 13.438 0.460 -5.734 1.00 71.69 190 VAL A CA 1
ATOM 1527 C C . VAL A 1 190 ? 14.836 0.219 -5.143 1.00 71.69 190 VAL A C 1
ATOM 1529 O O . VAL A 1 190 ? 15.856 0.628 -5.697 1.00 71.69 190 VAL A O 1
ATOM 1532 N N . GLN A 1 191 ? 14.863 -0.435 -3.978 1.00 59.47 191 GLN A N 1
ATOM 1533 C CA . GLN A 1 191 ? 16.051 -0.546 -3.122 1.00 59.47 191 GLN A CA 1
ATOM 1534 C C . GLN A 1 191 ? 17.039 -1.653 -3.536 1.00 59.47 191 GLN A C 1
ATOM 1536 O O . GLN A 1 191 ? 18.234 -1.509 -3.296 1.0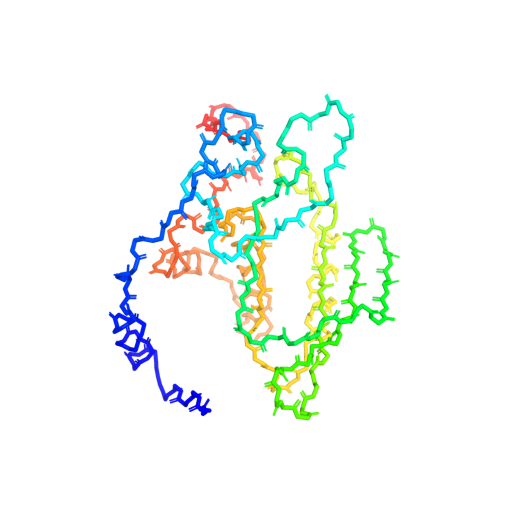0 59.47 191 GLN A O 1
ATOM 1541 N N . VAL A 1 192 ? 16.575 -2.753 -4.140 1.00 62.75 192 VAL A N 1
ATOM 1542 C CA . VAL A 1 192 ? 17.409 -3.949 -4.374 1.00 62.75 192 VAL A CA 1
ATOM 1543 C C . VAL A 1 192 ? 17.600 -4.205 -5.866 1.00 62.75 192 VAL A C 1
ATOM 1545 O O . VAL A 1 192 ? 16.628 -4.250 -6.618 1.00 62.75 192 VAL A O 1
ATOM 1548 N N . TYR A 1 193 ? 18.852 -4.399 -6.287 1.00 48.50 193 TYR A N 1
ATOM 1549 C CA . TYR A 1 193 ? 19.215 -4.784 -7.650 1.00 48.50 193 TYR A CA 1
ATOM 1550 C C . TYR A 1 193 ? 19.364 -6.311 -7.712 1.00 48.50 193 TYR A C 1
ATOM 1552 O O . TYR A 1 193 ? 20.385 -6.850 -7.291 1.00 48.50 193 TYR A O 1
ATOM 1560 N N . PHE A 1 194 ? 18.354 -7.026 -8.212 1.00 41.50 194 PHE A N 1
ATOM 1561 C CA . PHE A 1 194 ? 18.492 -8.450 -8.535 1.00 41.50 194 PHE A CA 1
ATOM 1562 C C . PHE A 1 194 ? 18.801 -8.597 -10.026 1.00 41.50 194 PHE A C 1
ATOM 1564 O O . PHE A 1 194 ? 17.961 -8.324 -10.881 1.00 41.50 194 PHE A O 1
ATOM 1571 N N . TYR A 1 195 ? 20.029 -9.017 -10.338 1.00 32.75 195 TYR A N 1
ATOM 1572 C CA . TYR A 1 195 ? 20.451 -9.368 -11.693 1.00 32.75 195 TYR A CA 1
ATOM 1573 C C . TYR A 1 195 ? 19.660 -10.593 -12.181 1.00 32.75 195 TYR A C 1
ATOM 1575 O O . TYR A 1 195 ? 20.046 -11.733 -11.939 1.00 32.75 195 TYR A O 1
ATOM 1583 N N . ALA A 1 196 ? 18.574 -10.374 -12.919 1.00 27.30 196 ALA A N 1
ATOM 1584 C CA . ALA A 1 196 ? 17.968 -11.402 -13.760 1.00 27.30 196 ALA A CA 1
ATOM 1585 C C . ALA A 1 196 ? 18.666 -11.438 -15.134 1.00 27.30 196 ALA A C 1
ATOM 1587 O O . ALA A 1 196 ? 18.029 -11.296 -16.172 1.00 27.30 196 ALA A O 1
ATOM 1588 N N . ILE A 1 197 ? 19.997 -11.592 -15.160 1.00 27.33 197 ILE A N 1
ATOM 1589 C CA . ILE A 1 197 ? 20.743 -11.900 -16.389 1.00 27.33 197 ILE A CA 1
ATOM 1590 C C . ILE A 1 197 ? 21.652 -13.094 -16.104 1.00 27.33 197 ILE A C 1
ATOM 1592 O O . ILE A 1 197 ? 22.476 -13.090 -15.193 1.00 27.33 197 ILE A O 1
ATOM 1596 N N . ARG A 1 198 ? 21.443 -14.155 -16.885 1.00 30.72 198 ARG A N 1
ATOM 1597 C CA . ARG A 1 198 ? 22.208 -15.403 -16.865 1.00 30.72 198 ARG A CA 1
ATOM 1598 C C . ARG A 1 198 ? 23.727 -15.151 -16.897 1.00 30.72 198 ARG A C 1
ATOM 1600 O O . ARG A 1 198 ? 24.226 -14.507 -17.808 1.00 30.72 198 ARG A O 1
ATOM 1607 N N . ARG A 1 199 ? 24.406 -15.884 -16.005 1.00 30.00 199 ARG A N 1
ATOM 1608 C CA . ARG A 1 199 ? 25.819 -16.319 -15.989 1.00 30.00 199 ARG A CA 1
ATOM 1609 C C . ARG A 1 199 ? 26.908 -15.325 -15.536 1.00 30.00 199 ARG A C 1
ATOM 1611 O O . ARG A 1 199 ? 27.244 -14.364 -16.207 1.00 30.00 199 ARG A O 1
ATOM 1618 N N . SER A 1 200 ? 27.585 -15.799 -14.481 1.00 29.95 200 SER A N 1
ATOM 1619 C CA . SER A 1 200 ? 29.016 -15.667 -14.169 1.00 29.95 200 SER A CA 1
ATOM 1620 C C . SER A 1 200 ? 29.484 -14.458 -13.345 1.00 29.95 200 SER A C 1
ATOM 1622 O O . SER A 1 200 ? 29.881 -13.435 -13.878 1.00 29.95 200 SER A O 1
ATOM 1624 N N . LYS A 1 201 ? 29.634 -14.754 -12.041 1.00 24.58 201 LYS A N 1
ATOM 1625 C CA . LYS A 1 201 ? 30.523 -14.162 -11.015 1.00 24.58 201 LYS A CA 1
ATOM 1626 C C . LYS A 1 201 ? 30.005 -12.940 -10.214 1.00 24.58 201 LYS A C 1
ATOM 1628 O O . LYS A 1 201 ? 29.884 -11.838 -10.718 1.00 24.58 201 LYS A O 1
ATOM 1633 N N . LYS A 1 202 ? 29.752 -13.263 -8.927 1.00 28.00 202 LYS A N 1
ATOM 1634 C CA . LYS A 1 202 ? 29.682 -12.529 -7.632 1.00 28.00 202 LYS A CA 1
ATOM 1635 C C . LYS A 1 202 ? 30.161 -11.057 -7.672 1.00 28.00 202 LYS A C 1
ATOM 1637 O O . LYS A 1 202 ? 31.157 -10.788 -8.321 1.00 28.00 202 LYS A O 1
ATOM 1642 N N . ILE A 1 203 ? 29.598 -10.073 -6.960 1.00 25.58 203 ILE A N 1
ATOM 1643 C CA . ILE A 1 203 ? 29.224 -9.944 -5.531 1.00 25.58 203 ILE A CA 1
ATOM 1644 C C . ILE A 1 203 ? 28.171 -8.816 -5.422 1.00 25.58 203 ILE A C 1
ATOM 1646 O O . ILE A 1 203 ? 28.306 -7.812 -6.114 1.00 25.58 203 ILE A O 1
ATOM 1650 N N . ALA A 1 204 ? 27.197 -8.918 -4.511 1.00 24.00 204 ALA A N 1
ATOM 1651 C CA . ALA A 1 204 ? 26.487 -7.750 -3.979 1.00 24.00 204 ALA A CA 1
ATOM 1652 C C . ALA A 1 204 ? 26.263 -7.938 -2.471 1.00 24.00 204 ALA A C 1
ATOM 1654 O O . ALA A 1 204 ? 25.482 -8.788 -2.047 1.00 24.00 204 ALA A O 1
ATOM 1655 N N . LEU A 1 205 ? 27.010 -7.172 -1.674 1.00 28.33 205 LEU A N 1
ATOM 1656 C CA . LEU A 1 205 ? 26.738 -6.930 -0.262 1.00 28.33 205 LEU A CA 1
ATOM 1657 C C . LEU A 1 205 ? 25.774 -5.750 -0.179 1.00 28.33 205 LEU A C 1
ATOM 1659 O O . LEU A 1 205 ? 26.127 -4.662 -0.618 1.00 28.33 205 LEU A O 1
ATOM 1663 N N . THR A 1 206 ? 24.617 -5.966 0.431 1.00 22.88 206 THR A N 1
ATOM 1664 C CA . THR A 1 206 ? 24.078 -5.085 1.472 1.00 22.88 206 THR A CA 1
ATOM 1665 C C . THR A 1 206 ? 23.012 -5.867 2.225 1.00 22.88 206 THR A C 1
ATOM 1667 O O . THR A 1 206 ? 21.973 -6.250 1.695 1.00 22.88 206 THR A O 1
ATOM 1670 N N . SER A 1 207 ? 23.335 -6.156 3.478 1.00 23.98 207 SER A N 1
ATOM 1671 C CA . SER A 1 207 ? 22.437 -6.673 4.496 1.00 23.98 207 SER A CA 1
ATOM 1672 C C . SER A 1 207 ? 21.267 -5.711 4.709 1.00 23.98 207 SER A C 1
ATOM 1674 O O . SER A 1 207 ? 21.477 -4.568 5.110 1.00 23.98 207 SER A O 1
ATOM 1676 N N . CYS A 1 208 ? 20.046 -6.197 4.516 1.00 23.92 208 CYS A N 1
ATOM 1677 C CA . CYS A 1 208 ? 18.891 -5.732 5.273 1.00 23.92 208 CYS A CA 1
ATOM 1678 C C . CYS A 1 208 ? 18.285 -6.971 5.930 1.00 23.92 208 CYS A C 1
ATOM 1680 O O . CYS A 1 208 ? 17.763 -7.841 5.230 1.00 23.92 208 CYS A O 1
ATOM 1682 N N . PHE A 1 209 ? 18.456 -7.055 7.249 1.00 29.91 209 PHE A N 1
ATOM 1683 C CA . PHE A 1 209 ? 17.563 -7.808 8.123 1.00 29.91 209 PHE A CA 1
ATOM 1684 C C . PHE A 1 209 ? 16.195 -7.114 8.161 1.00 29.91 209 PHE A C 1
ATOM 1686 O O . PHE A 1 209 ? 16.167 -5.872 7.973 1.00 29.91 209 PHE A O 1
#

Sequence (209 aa):
MEVKCSNIFDCSKEYESIETGQHFTWDNSNMEDNKPKNRYANVVAYDHSRVVLNTIDGIPNSDYINANYIDGYEKVTLLDTLELAHYTIRTMRLQHRGNTEVRDVRHLQYTAWPDHGVPDHPTPFLMFLKRVKTLNQPGAGPIISHCSAGIGRTGAFIVIDCMLERLRYENTVDIYGCVTALRSQRSYMVQVYFYAIRRSKKIALTSCF

Organism: Parascaris equorum (NCBI:txid6256)

Secondary structure (DSSP, 8-state):
------SHHHHHHHHHTS--------HHHHSTTTGGG-SSTT----GGGEEEPPPPTT-TTTTEEEEE--TT-SEEEEEEEEE-SSEEEEEEEEE-TT---EEEEEEEEE--S-SSS--S-SHHHHHHHHHHHHHSPTT--PPP---SSSSHHHHHHHHHHHHHHHHHHHS---HHHHHHHHHHHSTTSS------S-S----------

Radius of gyration: 20.66 Å; chains: 1; bounding box: 53×43×61 Å

pLDDT: mean 76.73, std 19.87, range [22.88, 97.38]